Protein AF-A0A7S3BPE9-F1 (afdb_monomer_lite)

Organism: NCBI:txid676789

Structure (mmCIF, N/CA/C/O backbone):
data_AF-A0A7S3BPE9-F1
#
_entry.id   AF-A0A7S3BPE9-F1
#
loop_
_atom_site.group_PDB
_atom_site.id
_atom_site.type_symbol
_atom_site.label_atom_id
_atom_site.label_alt_id
_atom_site.label_comp_id
_atom_site.label_asym_id
_atom_site.label_entity_id
_atom_site.label_seq_id
_atom_site.pdbx_PDB_ins_code
_atom_site.Cartn_x
_atom_site.Cartn_y
_atom_site.Cartn_z
_atom_site.occupancy
_atom_site.B_iso_or_equiv
_atom_site.auth_seq_id
_atom_site.auth_comp_id
_atom_site.auth_asym_id
_atom_site.auth_atom_id
_atom_site.pdbx_PDB_model_num
ATOM 1 N N . PHE A 1 1 ? -16.530 11.306 -12.307 1.00 58.78 1 PHE A N 1
ATOM 2 C CA . PHE A 1 1 ? -15.445 10.303 -12.278 1.00 58.78 1 PHE A CA 1
ATOM 3 C C . PHE A 1 1 ? -15.071 9.800 -13.673 1.00 58.78 1 PHE A C 1
ATOM 5 O O . PHE A 1 1 ? -13.990 10.116 -14.145 1.00 58.78 1 PHE A O 1
ATOM 12 N N . LEU A 1 2 ? -15.951 9.093 -14.394 1.00 59.09 2 LEU A N 1
ATOM 13 C CA . LEU A 1 2 ? -15.649 8.698 -15.782 1.00 59.09 2 LEU A CA 1
ATOM 14 C C . LEU A 1 2 ? -15.447 9.912 -16.705 1.00 59.09 2 LEU A C 1
ATOM 16 O O . LEU A 1 2 ? -14.526 9.904 -17.507 1.00 59.09 2 LEU A O 1
ATOM 20 N N . ALA A 1 3 ? -16.212 10.991 -16.497 1.00 64.94 3 ALA A N 1
ATOM 21 C CA . ALA A 1 3 ? -16.042 12.258 -17.217 1.00 64.94 3 ALA A CA 1
ATOM 22 C C . ALA A 1 3 ? -14.688 12.955 -16.955 1.00 64.94 3 ALA A C 1
ATOM 24 O O . ALA A 1 3 ? -14.136 13.600 -17.841 1.00 64.94 3 ALA A O 1
ATOM 25 N N . THR A 1 4 ? -14.130 12.822 -15.746 1.00 67.12 4 THR A N 1
ATOM 26 C CA . THR A 1 4 ? -12.809 13.385 -15.417 1.00 67.12 4 THR A CA 1
ATOM 27 C C . THR A 1 4 ? -11.695 12.517 -15.992 1.00 67.12 4 THR A C 1
ATOM 29 O O . THR A 1 4 ? -10.754 13.056 -16.563 1.00 67.12 4 THR A O 1
ATOM 32 N N . CYS A 1 5 ? -11.838 11.186 -15.940 1.00 64.44 5 CYS A N 1
ATOM 33 C CA . CYS A 1 5 ? -10.911 10.258 -16.594 1.00 64.44 5 CYS A CA 1
ATOM 34 C C . CYS A 1 5 ? -10.888 10.475 -18.111 1.00 64.44 5 CYS A C 1
ATOM 36 O O . CYS A 1 5 ? -9.814 10.564 -18.694 1.00 64.44 5 CYS A O 1
ATOM 38 N N . SER A 1 6 ? -12.060 10.611 -18.743 1.00 64.75 6 SER A N 1
ATOM 39 C CA . SER A 1 6 ? -12.157 10.884 -20.177 1.00 64.75 6 SER A CA 1
ATOM 40 C C . SER A 1 6 ? -11.572 12.248 -20.524 1.00 64.75 6 SER A C 1
ATOM 42 O O . SER A 1 6 ? -10.847 12.344 -21.501 1.00 64.75 6 SER A O 1
ATOM 44 N N . GLY A 1 7 ? -11.816 13.281 -19.708 1.00 68.31 7 GLY A N 1
ATOM 45 C CA . GLY A 1 7 ? -11.229 14.610 -19.895 1.00 68.31 7 GLY A CA 1
ATOM 46 C C . GLY A 1 7 ? -9.699 14.582 -19.861 1.00 68.31 7 GLY A C 1
ATOM 47 O O . GLY A 1 7 ? -9.057 15.011 -20.818 1.00 68.31 7 GLY A O 1
ATOM 48 N N . VAL A 1 8 ? -9.107 13.999 -18.815 1.00 68.00 8 VAL A N 1
ATOM 49 C CA . VAL A 1 8 ? -7.644 13.883 -18.686 1.00 68.00 8 VAL A CA 1
ATOM 50 C C . VAL A 1 8 ? -7.058 13.018 -19.804 1.00 68.00 8 VAL A C 1
ATOM 52 O O . VAL A 1 8 ? -6.090 13.434 -20.432 1.00 68.00 8 VAL A O 1
ATOM 55 N N . LEU A 1 9 ? -7.680 11.877 -20.126 1.00 66.00 9 LEU A N 1
ATOM 56 C CA . LEU A 1 9 ? -7.268 11.019 -21.241 1.00 66.00 9 LEU A CA 1
ATOM 57 C C . LEU A 1 9 ? -7.304 11.770 -22.574 1.00 66.00 9 LEU A C 1
ATOM 59 O O . LEU A 1 9 ? -6.342 11.697 -23.329 1.00 66.00 9 LEU A O 1
ATOM 63 N N . THR A 1 10 ? -8.367 12.531 -22.853 1.00 66.56 10 THR A N 1
ATOM 64 C CA . THR A 1 10 ? -8.462 13.317 -24.092 1.00 66.56 10 THR A CA 1
ATOM 65 C C . THR A 1 10 ? -7.409 14.414 -24.168 1.00 66.56 10 THR A C 1
ATOM 67 O O . THR A 1 10 ? -6.836 14.606 -25.232 1.00 66.56 10 THR A O 1
ATOM 70 N N . VAL A 1 11 ? -7.099 15.098 -23.063 1.00 69.06 11 VAL A N 1
ATOM 71 C CA . VAL A 1 11 ? -6.043 16.124 -23.025 1.00 69.06 11 VAL A CA 1
ATOM 72 C C . VAL A 1 11 ? -4.666 15.495 -23.228 1.00 69.06 11 VAL A C 1
ATOM 74 O O . VAL A 1 11 ? -3.878 15.987 -24.034 1.00 69.06 11 VAL A O 1
ATOM 77 N N . HIS A 1 12 ? -4.394 14.377 -22.554 1.00 64.62 12 HIS A N 1
ATOM 78 C CA . HIS A 1 12 ? -3.130 13.658 -22.684 1.00 64.62 12 HIS A CA 1
ATOM 79 C C . HIS A 1 12 ? -2.944 13.094 -24.098 1.00 64.62 12 HIS A C 1
ATOM 81 O O . HIS A 1 12 ? -1.840 13.123 -24.638 1.00 64.62 12 HIS A O 1
ATOM 87 N N . TRP A 1 13 ? -4.038 12.637 -24.710 1.00 63.47 13 TRP A N 1
ATOM 88 C CA . TRP A 1 13 ? -4.080 12.173 -26.091 1.00 63.47 13 TRP A CA 1
ATOM 89 C C . TRP A 1 13 ? -3.866 13.321 -27.082 1.00 63.47 13 TRP A C 1
ATOM 91 O O . TRP A 1 13 ? -3.011 13.216 -27.955 1.00 63.47 13 TRP A O 1
ATOM 101 N N . LEU A 1 14 ? -4.564 14.449 -26.907 1.00 64.12 14 LEU A N 1
ATOM 102 C CA . LEU A 1 14 ? -4.425 15.639 -27.752 1.00 64.12 14 LEU A CA 1
ATOM 103 C C . LEU A 1 14 ? -2.993 16.199 -27.730 1.00 64.12 14 LEU A C 1
ATOM 105 O O . LEU A 1 14 ? -2.496 16.635 -28.766 1.00 64.12 14 LEU A O 1
ATOM 109 N N . ASN A 1 15 ? -2.314 16.150 -26.580 1.00 64.81 15 ASN A N 1
ATOM 110 C CA . ASN A 1 15 ? -0.920 16.583 -26.450 1.00 64.81 15 ASN A CA 1
ATOM 111 C C . ASN A 1 15 ? 0.072 15.630 -27.157 1.00 64.81 15 ASN A C 1
ATOM 113 O O . ASN A 1 15 ? 1.145 16.049 -27.583 1.00 64.81 15 ASN A O 1
ATOM 117 N N . GLN A 1 16 ? -0.302 14.357 -27.327 1.00 60.03 16 GLN A N 1
ATOM 118 C CA . GLN A 1 16 ? 0.520 13.295 -27.920 1.00 60.03 16 GLN A CA 1
ATOM 119 C C . GLN A 1 16 ? 0.103 12.947 -29.365 1.00 60.03 16 GLN A C 1
ATOM 121 O O . GLN A 1 16 ? 0.517 11.935 -29.909 1.00 60.03 16 GLN A O 1
ATOM 126 N N . LEU A 1 17 ? -0.675 13.780 -30.061 1.00 53.94 17 LEU A N 1
ATOM 127 C CA . LEU A 1 17 ? -1.124 13.524 -31.445 1.00 53.94 17 LEU A CA 1
ATOM 128 C C . LEU A 1 17 ? -0.022 13.578 -32.530 1.00 53.94 17 LEU A C 1
ATOM 130 O O . LEU A 1 17 ? -0.328 13.591 -33.719 1.00 53.94 17 LEU A O 1
ATOM 134 N N . LYS A 1 18 ? 1.264 13.613 -32.160 1.00 55.53 18 LYS A N 1
ATOM 135 C CA . LYS A 1 18 ? 2.380 13.551 -33.122 1.00 55.53 18 LYS A CA 1
ATOM 136 C C . LYS A 1 18 ? 2.729 12.128 -33.592 1.00 55.53 18 LYS A C 1
ATOM 138 O O . LYS A 1 18 ? 3.638 11.999 -34.408 1.00 55.53 18 LYS A O 1
ATOM 143 N N . TRP A 1 19 ? 2.047 11.090 -33.103 1.00 55.91 19 TRP A N 1
ATOM 144 C CA . TRP A 1 19 ? 2.411 9.689 -33.348 1.00 55.91 19 TRP A CA 1
ATOM 145 C C . TRP A 1 19 ? 1.552 9.002 -34.419 1.00 55.91 19 TRP A C 1
ATOM 147 O O . TRP A 1 19 ? 0.384 9.334 -34.622 1.00 55.91 19 TRP A O 1
ATOM 157 N N . ASP A 1 20 ? 2.171 8.042 -35.108 1.00 54.59 20 ASP A N 1
ATOM 158 C CA . ASP A 1 20 ? 1.599 7.257 -36.201 1.00 54.59 20 ASP A CA 1
ATOM 159 C C . ASP A 1 20 ? 0.474 6.324 -35.700 1.00 54.59 20 ASP A C 1
ATOM 161 O O . ASP A 1 20 ? 0.567 5.719 -34.633 1.00 54.59 20 ASP A O 1
ATOM 165 N N . SER A 1 21 ? -0.619 6.211 -36.456 1.00 56.28 21 SER A N 1
ATOM 166 C CA . SER A 1 21 ? -1.895 5.617 -35.998 1.00 56.28 21 SER A CA 1
ATOM 167 C C . SER A 1 21 ? -1.905 4.085 -35.810 1.00 56.28 21 SER A C 1
ATOM 169 O O . SER A 1 21 ? -2.921 3.533 -35.385 1.00 56.28 21 SER A O 1
ATOM 171 N N . GLY A 1 22 ? -0.798 3.397 -36.118 1.00 58.31 22 GLY A N 1
ATOM 172 C CA . GLY A 1 22 ? -0.693 1.930 -36.121 1.00 58.31 22 GLY A CA 1
ATOM 173 C C . GLY A 1 22 ? -0.313 1.271 -34.787 1.00 58.31 22 GLY A C 1
ATOM 174 O O . GLY A 1 22 ? -0.735 0.143 -34.545 1.00 58.31 22 GLY A O 1
ATOM 175 N N . ASP A 1 23 ? 0.397 1.971 -33.894 1.00 62.22 23 ASP A N 1
ATOM 176 C CA . ASP A 1 23 ? 1.065 1.362 -32.723 1.00 62.22 23 ASP A CA 1
ATOM 177 C C . ASP A 1 23 ? 0.451 1.785 -31.373 1.00 62.22 23 ASP A C 1
ATOM 179 O O . ASP A 1 23 ? 1.138 1.968 -30.371 1.00 62.22 23 ASP A O 1
ATOM 183 N N . PHE A 1 24 ? -0.877 1.934 -31.314 1.00 63.09 24 PHE A N 1
ATOM 184 C CA . PHE A 1 24 ? -1.586 2.420 -30.117 1.00 63.09 24 PHE A CA 1
ATOM 185 C C . PHE A 1 24 ? -1.323 1.589 -28.848 1.00 63.09 24 PHE A C 1
ATOM 187 O O . PHE A 1 24 ? -1.249 2.140 -27.752 1.00 63.09 24 PHE A O 1
ATOM 194 N N . LEU A 1 25 ? -1.190 0.266 -28.984 1.00 63.09 25 LEU A N 1
ATOM 195 C CA . LEU A 1 25 ? -0.977 -0.628 -27.841 1.00 63.09 25 LEU A CA 1
ATOM 196 C C . LEU A 1 25 ? 0.446 -0.551 -27.273 1.00 63.09 25 LEU A C 1
ATOM 198 O O . LEU A 1 25 ? 0.614 -0.800 -26.084 1.00 63.09 25 LEU A O 1
ATOM 202 N N . LEU A 1 26 ? 1.427 -0.170 -28.096 1.00 64.25 26 LEU A N 1
ATOM 203 C CA . LEU A 1 26 ? 2.851 -0.061 -27.746 1.00 64.25 26 LEU A CA 1
ATOM 204 C C . LEU A 1 26 ? 3.246 1.394 -27.429 1.00 64.25 26 LEU A C 1
ATOM 206 O O . LEU A 1 26 ? 4.397 1.696 -27.116 1.00 64.25 26 LEU A O 1
ATOM 210 N N . ALA A 1 27 ? 2.289 2.323 -27.516 1.00 63.69 27 ALA A N 1
ATOM 211 C CA . ALA A 1 27 ? 2.516 3.723 -27.212 1.00 63.69 27 ALA A CA 1
ATOM 212 C C . ALA A 1 27 ? 2.865 3.891 -25.726 1.00 63.69 27 ALA A C 1
ATOM 214 O O . ALA A 1 27 ? 2.079 3.558 -24.835 1.00 63.69 27 ALA A O 1
ATOM 215 N N . ARG A 1 28 ? 4.059 4.432 -25.476 1.00 68.00 28 ARG A N 1
ATOM 216 C CA . ARG A 1 28 ? 4.572 4.744 -24.143 1.00 68.00 28 ARG A CA 1
ATOM 217 C C . ARG A 1 28 ? 3.964 6.051 -23.637 1.00 68.00 28 ARG A C 1
ATOM 219 O O . ARG A 1 28 ? 4.157 7.104 -24.246 1.00 68.00 28 ARG A O 1
ATOM 226 N N . PHE A 1 29 ? 3.280 5.993 -22.499 1.00 68.62 29 PHE A N 1
ATOM 227 C CA . PHE A 1 29 ? 2.782 7.163 -21.781 1.00 68.62 29 PHE A CA 1
ATOM 228 C C . PHE A 1 29 ? 3.700 7.461 -20.604 1.00 68.62 29 PHE A C 1
ATOM 230 O O . PHE A 1 29 ? 3.962 6.577 -19.795 1.00 68.62 29 PHE A O 1
ATOM 237 N N . GLY A 1 30 ? 4.164 8.702 -20.501 1.00 62.28 30 GLY A N 1
ATOM 238 C CA . GLY A 1 30 ? 5.003 9.152 -19.400 1.00 62.28 30 GLY A CA 1
ATOM 239 C C . GLY A 1 30 ? 6.437 9.475 -19.826 1.00 62.28 30 GLY A C 1
ATOM 240 O O . GLY A 1 30 ? 7.118 8.632 -20.416 1.00 62.28 30 GLY A O 1
ATOM 241 N N . THR A 1 31 ? 6.899 10.699 -19.575 1.00 54.88 31 THR A N 1
ATOM 242 C CA . THR A 1 31 ? 8.244 11.168 -19.938 1.00 54.88 31 THR A CA 1
ATOM 243 C C . THR A 1 31 ? 8.980 11.878 -18.803 1.00 54.88 31 THR A C 1
ATOM 245 O O . THR A 1 31 ? 10.200 11.724 -18.732 1.00 54.88 31 THR A O 1
ATOM 248 N N . HIS A 1 32 ? 8.292 12.583 -17.890 1.00 52.81 32 HIS A N 1
ATOM 249 C CA . HIS A 1 32 ? 8.949 13.391 -16.853 1.00 52.81 32 HIS A CA 1
ATOM 250 C C . HIS A 1 32 ? 8.146 13.505 -15.542 1.00 52.81 32 HIS A C 1
ATOM 252 O O . HIS A 1 32 ? 6.920 13.572 -15.530 1.00 52.81 32 HIS A O 1
ATOM 258 N N . ARG A 1 33 ? 8.868 13.525 -14.412 1.00 57.06 33 ARG A N 1
ATOM 259 C CA . ARG A 1 33 ? 8.333 13.806 -13.069 1.00 57.06 33 ARG A CA 1
ATOM 260 C C . ARG A 1 33 ? 8.267 15.317 -12.857 1.00 57.06 33 ARG A C 1
ATOM 262 O O . ARG A 1 33 ? 9.320 15.948 -12.840 1.00 57.06 33 ARG A O 1
ATOM 269 N N . ASP A 1 34 ? 7.076 15.869 -12.629 1.00 51.47 34 ASP A N 1
ATOM 270 C CA . ASP A 1 34 ? 6.919 17.328 -12.617 1.00 51.47 34 ASP A CA 1
ATOM 271 C C . ASP A 1 34 ? 6.956 17.967 -11.214 1.00 51.47 34 ASP A C 1
ATOM 273 O O . ASP A 1 34 ? 7.618 18.982 -11.086 1.00 51.47 34 ASP A O 1
ATOM 277 N N . PHE A 1 35 ? 6.397 17.400 -10.133 1.00 51.03 35 PHE A N 1
ATOM 278 C CA . PHE A 1 35 ? 6.502 17.964 -8.758 1.00 51.03 35 PHE A CA 1
ATOM 279 C C . PHE A 1 35 ? 6.043 16.946 -7.699 1.00 51.03 35 PHE A C 1
ATOM 281 O O . PHE A 1 35 ? 4.957 16.418 -7.869 1.00 51.03 35 PHE A O 1
ATOM 288 N N . GLY A 1 36 ? 6.790 16.677 -6.611 1.00 50.97 36 GLY A N 1
ATOM 289 C CA . GLY A 1 36 ? 6.389 15.698 -5.576 1.00 50.97 36 GLY A CA 1
ATOM 290 C C . GLY A 1 36 ? 6.797 16.057 -4.136 1.00 50.97 36 GLY A C 1
ATOM 291 O O . GLY A 1 36 ? 7.832 16.678 -3.933 1.00 50.97 36 GLY A O 1
ATOM 292 N N . LEU A 1 37 ? 6.012 15.663 -3.122 1.00 49.09 37 LEU A N 1
ATOM 293 C CA . LEU A 1 37 ? 6.317 15.936 -1.696 1.00 49.09 37 LEU A CA 1
ATOM 294 C C . LEU A 1 37 ? 7.493 15.098 -1.143 1.00 49.09 37 LEU A C 1
ATOM 296 O O . LEU A 1 37 ? 8.122 15.494 -0.166 1.00 49.09 37 LEU A O 1
ATOM 300 N N . PHE A 1 38 ? 7.788 13.939 -1.741 1.00 51.06 38 PHE A N 1
ATOM 301 C CA . PHE A 1 38 ? 8.890 13.056 -1.326 1.00 51.06 38 PHE A CA 1
ATOM 302 C C . PHE A 1 38 ? 10.205 13.303 -2.091 1.00 51.06 38 PHE A C 1
ATOM 304 O O . PHE A 1 38 ? 11.021 12.386 -2.222 1.00 51.06 38 PHE A O 1
ATOM 311 N N . THR A 1 39 ? 10.432 14.512 -2.611 1.00 51.06 39 THR A N 1
ATOM 312 C CA . THR A 1 39 ? 11.677 14.818 -3.322 1.00 51.06 39 THR A CA 1
ATOM 313 C C . THR A 1 39 ? 12.865 14.827 -2.364 1.00 51.06 39 THR A C 1
ATOM 315 O O . THR A 1 39 ? 12.865 15.494 -1.334 1.00 51.06 39 THR A O 1
ATOM 318 N N . ASP A 1 40 ? 13.907 14.080 -2.724 1.00 49.34 40 ASP A N 1
ATOM 319 C CA . ASP A 1 40 ? 15.255 14.597 -2.530 1.00 49.34 40 ASP A CA 1
ATOM 320 C C . ASP A 1 40 ? 15.560 15.447 -3.754 1.00 49.34 40 ASP A C 1
ATOM 322 O O . ASP A 1 40 ? 15.608 14.923 -4.870 1.00 49.34 40 ASP A O 1
ATOM 326 N N . ASP A 1 41 ? 15.784 16.742 -3.560 1.00 44.56 41 ASP A N 1
ATOM 327 C CA . ASP A 1 41 ? 16.130 17.669 -4.645 1.00 44.56 41 ASP A CA 1
ATOM 328 C C . ASP A 1 41 ? 17.508 17.358 -5.276 1.00 44.56 41 ASP A C 1
ATOM 330 O O . ASP A 1 41 ? 17.899 17.973 -6.265 1.00 44.56 41 ASP A O 1
ATOM 334 N N . GLN A 1 42 ? 18.245 16.384 -4.729 1.00 44.31 42 GLN A N 1
ATOM 335 C CA . GLN A 1 42 ? 19.621 16.046 -5.107 1.00 44.31 42 GLN A CA 1
ATOM 336 C C . GLN A 1 42 ? 19.811 14.591 -5.560 1.00 44.31 42 GLN A C 1
ATOM 338 O O . GLN A 1 42 ? 20.864 14.240 -6.092 1.00 44.31 42 GLN A O 1
ATOM 343 N N . ALA A 1 43 ? 18.804 13.732 -5.396 1.00 40.75 43 ALA A N 1
ATOM 344 C CA . ALA A 1 43 ? 18.915 12.320 -5.723 1.00 40.75 43 ALA A CA 1
ATOM 345 C C . ALA A 1 43 ? 18.270 12.058 -7.095 1.00 40.75 43 ALA A C 1
ATOM 347 O O . ALA A 1 43 ? 17.057 11.891 -7.220 1.00 40.75 43 ALA A O 1
ATOM 348 N N . ASN A 1 44 ? 19.097 12.043 -8.143 1.00 41.09 44 ASN A N 1
ATOM 349 C CA . ASN A 1 44 ? 18.723 11.826 -9.548 1.00 41.09 44 ASN A CA 1
ATOM 350 C C . ASN A 1 44 ? 18.322 10.357 -9.843 1.00 41.09 44 ASN A C 1
ATOM 352 O O . ASN A 1 44 ? 18.679 9.794 -10.881 1.00 41.09 44 ASN A O 1
ATOM 356 N N . TYR A 1 45 ? 17.648 9.695 -8.898 1.00 45.31 45 TYR A N 1
ATOM 357 C CA . TYR A 1 45 ? 17.208 8.310 -9.016 1.00 45.31 45 TYR A CA 1
ATOM 358 C C . TYR A 1 45 ? 15.845 8.256 -9.727 1.00 45.31 45 TYR A C 1
ATOM 360 O O . TYR A 1 45 ? 14.862 8.817 -9.253 1.00 45.31 45 TYR A O 1
ATOM 368 N N . SER A 1 46 ? 15.817 7.571 -10.880 1.00 48.88 46 SER A N 1
ATOM 369 C CA . SER A 1 46 ? 14.646 7.279 -11.729 1.00 48.88 46 SER A CA 1
ATOM 370 C C . SER A 1 46 ? 13.717 8.469 -12.014 1.00 48.88 46 SER A C 1
ATOM 372 O O . SER A 1 46 ? 12.636 8.601 -11.446 1.00 48.88 46 SER A O 1
ATOM 374 N N . ASN A 1 47 ? 14.106 9.301 -12.979 1.00 51.06 47 ASN A N 1
ATOM 375 C CA . ASN A 1 47 ? 13.407 10.542 -13.342 1.00 51.06 47 ASN A CA 1
ATOM 376 C C . ASN A 1 47 ? 12.137 10.382 -14.193 1.00 51.06 47 ASN A C 1
ATOM 378 O O . ASN A 1 47 ? 11.583 11.386 -14.645 1.00 51.06 47 ASN A O 1
ATOM 382 N N . ALA A 1 48 ? 11.694 9.158 -14.464 1.00 60.31 48 ALA A N 1
ATOM 383 C CA . ALA A 1 48 ? 10.552 8.927 -15.331 1.00 60.31 48 ALA A CA 1
ATOM 384 C C . ALA A 1 48 ? 9.701 7.780 -14.792 1.00 60.31 48 ALA A C 1
ATOM 386 O O . ALA A 1 48 ? 10.228 6.756 -14.368 1.00 60.31 48 ALA A O 1
ATOM 387 N N . PHE A 1 49 ? 8.391 8.008 -14.796 1.00 73.94 49 PHE A N 1
ATOM 388 C CA . PHE A 1 49 ? 7.381 6.969 -14.701 1.00 73.94 49 PHE A CA 1
ATOM 389 C C . PHE A 1 49 ? 6.822 6.795 -16.100 1.00 73.94 49 PHE A C 1
ATOM 391 O O . PHE A 1 49 ? 6.405 7.784 -16.708 1.00 73.94 49 PHE A O 1
ATOM 398 N N . TRP A 1 50 ? 6.786 5.572 -16.606 1.00 76.62 50 TRP A N 1
ATOM 399 C CA . TRP A 1 50 ? 6.033 5.278 -17.814 1.00 76.62 50 TRP A CA 1
ATOM 400 C C . TRP A 1 50 ? 5.143 4.052 -17.660 1.00 76.62 50 TRP A C 1
ATOM 402 O O . TRP A 1 50 ? 5.302 3.240 -16.746 1.00 76.62 50 TRP A O 1
ATOM 412 N N . TRP A 1 51 ? 4.160 3.968 -18.548 1.00 83.12 51 TRP A N 1
ATOM 413 C CA . TRP A 1 51 ? 3.240 2.848 -18.668 1.00 83.12 51 TRP A CA 1
ATOM 414 C C . TRP A 1 51 ? 2.777 2.686 -20.113 1.00 83.12 51 TRP A C 1
ATOM 416 O O . TRP A 1 51 ? 2.829 3.627 -20.915 1.00 83.12 51 TRP A O 1
ATOM 426 N N . TYR A 1 52 ? 2.292 1.492 -20.432 1.00 83.31 52 TYR A N 1
ATOM 427 C CA . TYR A 1 52 ? 1.739 1.164 -21.745 1.00 83.31 52 TYR A CA 1
ATOM 428 C C . TYR A 1 52 ? 0.246 0.853 -21.649 1.00 83.31 52 TYR A C 1
ATOM 430 O O . TYR A 1 52 ? -0.251 0.366 -20.633 1.00 83.31 52 TYR A O 1
ATOM 438 N N . VAL A 1 53 ? -0.502 1.078 -22.730 1.00 82.62 53 VAL A N 1
ATOM 439 C CA . VAL A 1 53 ? -1.958 0.831 -22.739 1.00 82.62 53 VAL A CA 1
ATOM 440 C C . VAL A 1 53 ? -2.292 -0.635 -22.465 1.00 82.62 53 VAL A C 1
ATOM 442 O O . VAL A 1 53 ? -3.299 -0.931 -21.819 1.00 82.62 53 VAL A O 1
ATOM 445 N N . TRP A 1 54 ? -1.438 -1.557 -22.910 1.00 83.81 54 TRP A N 1
ATOM 446 C CA . TRP A 1 54 ? -1.617 -2.985 -22.663 1.00 83.81 54 TRP A CA 1
ATOM 447 C C . TRP A 1 54 ? -1.507 -3.364 -21.175 1.00 83.81 54 TRP A C 1
ATOM 449 O O . TRP A 1 54 ? -2.032 -4.404 -20.784 1.00 83.81 54 TRP A O 1
ATOM 459 N N . GLU A 1 55 ? -0.917 -2.514 -20.326 1.00 87.56 55 GLU A N 1
ATOM 460 C CA . GLU A 1 55 ? -0.816 -2.726 -18.875 1.00 87.56 55 GLU A CA 1
ATOM 461 C C . GLU A 1 55 ? -2.109 -2.349 -18.130 1.00 87.56 55 GLU A C 1
ATOM 463 O O . GLU A 1 55 ? -2.323 -2.766 -16.990 1.00 87.56 55 GLU A O 1
ATOM 468 N N . VAL A 1 56 ? -3.032 -1.613 -18.764 1.00 89.62 56 VAL A N 1
ATOM 469 C CA . VAL A 1 56 ? -4.286 -1.154 -18.133 1.00 89.62 56 VAL A CA 1
ATOM 470 C C . VAL A 1 56 ? -5.132 -2.299 -17.556 1.00 89.62 56 VAL A C 1
ATOM 472 O O . VAL A 1 56 ? -5.589 -2.172 -16.417 1.00 89.62 56 VAL A O 1
ATOM 475 N N . PRO A 1 57 ? -5.347 -3.435 -18.249 1.00 92.06 57 PRO A N 1
ATOM 476 C CA . PRO A 1 57 ? -6.029 -4.585 -17.660 1.00 92.06 57 PRO A CA 1
ATOM 477 C C . PRO A 1 57 ? -5.320 -5.127 -16.411 1.00 92.06 57 PRO A C 1
ATOM 479 O O . PRO A 1 57 ? -5.988 -5.527 -15.458 1.00 92.06 57 PRO A O 1
ATOM 482 N N . ILE A 1 58 ? -3.984 -5.097 -16.376 1.00 93.38 58 ILE A N 1
ATOM 483 C CA . ILE A 1 58 ? -3.195 -5.528 -15.214 1.00 93.38 58 ILE A CA 1
ATOM 484 C C . ILE A 1 58 ? -3.434 -4.565 -14.051 1.00 93.38 58 ILE A C 1
ATOM 486 O O . ILE A 1 58 ? -3.721 -5.005 -12.940 1.00 93.38 58 ILE A O 1
ATOM 490 N N . PHE A 1 59 ? -3.428 -3.258 -14.310 1.00 95.12 59 PHE A N 1
ATOM 491 C CA . PHE A 1 59 ? -3.753 -2.239 -13.315 1.00 95.12 59 PHE A CA 1
ATOM 492 C C . PHE A 1 59 ? -5.178 -2.403 -12.753 1.00 95.12 59 PHE A C 1
ATOM 494 O O . PHE A 1 59 ? -5.380 -2.326 -11.541 1.00 95.12 59 PHE A O 1
ATOM 501 N N . ILE A 1 60 ? -6.169 -2.720 -13.590 1.00 95.75 60 ILE A N 1
ATOM 502 C CA . ILE A 1 60 ? -7.544 -3.037 -13.152 1.00 95.75 60 ILE A CA 1
ATOM 503 C C . ILE A 1 60 ? -7.559 -4.267 -12.229 1.00 95.75 60 ILE A C 1
ATOM 505 O O . ILE A 1 60 ? -8.218 -4.249 -11.185 1.00 95.75 60 ILE A O 1
ATOM 509 N N . LEU A 1 61 ? -6.820 -5.326 -12.575 1.00 96.88 61 LEU A N 1
ATOM 510 C CA . LEU A 1 61 ? -6.705 -6.529 -11.744 1.00 96.88 61 LEU A CA 1
ATOM 511 C C . LEU A 1 61 ? -5.987 -6.249 -10.417 1.00 96.88 61 LEU A C 1
ATOM 513 O O . LEU A 1 61 ? -6.420 -6.740 -9.373 1.00 96.88 61 LEU A O 1
ATOM 517 N N . MET A 1 62 ? -4.942 -5.419 -10.429 1.00 96.94 62 MET A N 1
ATOM 518 C CA . MET A 1 62 ? -4.277 -4.941 -9.214 1.00 96.94 62 MET A CA 1
ATOM 519 C C . MET A 1 62 ? -5.231 -4.138 -8.332 1.00 96.94 62 MET A C 1
ATOM 521 O O . MET A 1 62 ? -5.237 -4.326 -7.117 1.00 96.94 62 MET A O 1
ATOM 525 N N . GLY A 1 63 ? -6.073 -3.295 -8.934 1.00 97.12 63 GLY A N 1
ATOM 526 C CA . GLY A 1 63 ? -7.149 -2.592 -8.244 1.00 97.12 63 GLY A CA 1
ATOM 527 C C . GLY A 1 63 ? -8.112 -3.564 -7.566 1.00 97.12 63 GLY A C 1
ATOM 528 O O . GLY A 1 63 ? -8.347 -3.463 -6.363 1.00 97.12 63 GLY A O 1
ATOM 529 N N . ALA A 1 64 ? -8.598 -4.576 -8.287 1.00 97.81 64 ALA A N 1
ATOM 530 C CA . ALA A 1 64 ? -9.467 -5.605 -7.718 1.00 97.81 64 ALA A CA 1
ATOM 531 C C . ALA A 1 64 ? -8.807 -6.367 -6.551 1.00 97.81 64 ALA A C 1
ATOM 533 O O . ALA A 1 64 ? -9.432 -6.558 -5.503 1.00 97.81 64 ALA A O 1
ATOM 534 N N . ALA A 1 65 ? -7.537 -6.752 -6.696 1.00 97.62 65 ALA A N 1
ATOM 535 C CA . ALA A 1 65 ? -6.768 -7.407 -5.641 1.00 97.62 65 ALA A CA 1
ATOM 536 C C . ALA A 1 65 ? -6.570 -6.496 -4.416 1.00 97.62 65 ALA A C 1
ATOM 538 O O . ALA A 1 65 ? -6.812 -6.931 -3.289 1.00 97.62 65 ALA A O 1
ATOM 539 N N . GLY A 1 66 ? -6.227 -5.221 -4.621 1.00 96.75 66 GLY A N 1
ATOM 540 C CA . GLY A 1 66 ? -6.116 -4.219 -3.557 1.00 96.75 66 GLY A CA 1
ATOM 541 C C . GLY A 1 66 ? -7.447 -3.962 -2.843 1.00 96.75 66 GLY A C 1
ATOM 542 O O . GLY A 1 66 ? -7.484 -3.845 -1.619 1.00 96.75 66 GLY A O 1
ATOM 543 N N . GLY A 1 67 ? -8.563 -3.978 -3.576 1.00 96.94 67 GLY A N 1
ATOM 544 C CA . GLY A 1 67 ? -9.916 -3.914 -3.020 1.00 96.94 67 GLY A CA 1
ATOM 545 C C . GLY A 1 67 ? -10.251 -5.106 -2.120 1.00 96.94 67 GLY A C 1
ATOM 546 O O . GLY A 1 67 ? -10.814 -4.919 -1.036 1.00 96.94 67 GLY A O 1
ATOM 547 N N . LEU A 1 68 ? -9.860 -6.318 -2.531 1.00 97.44 68 LEU A N 1
ATOM 548 C CA . LEU A 1 68 ? -10.017 -7.536 -1.733 1.00 97.44 68 LEU A CA 1
ATOM 549 C C . LEU A 1 68 ? -9.115 -7.516 -0.491 1.00 97.44 68 LEU A C 1
ATOM 551 O O . LEU A 1 68 ? -9.600 -7.789 0.604 1.00 97.44 68 LEU A O 1
ATOM 555 N N . MET A 1 69 ? -7.837 -7.147 -0.631 1.00 96.88 69 MET A N 1
ATOM 556 C CA . MET A 1 69 ? -6.899 -6.996 0.492 1.00 96.88 69 MET A CA 1
ATOM 557 C C . MET A 1 69 ? -7.365 -5.929 1.493 1.00 96.88 69 MET A C 1
ATOM 559 O O . MET A 1 69 ? -7.259 -6.113 2.705 1.00 96.88 69 MET A O 1
ATOM 563 N N . GLY A 1 70 ? -7.935 -4.826 1.007 1.00 96.31 70 GLY A N 1
ATOM 564 C CA . GLY A 1 70 ? -8.537 -3.807 1.859 1.00 96.31 70 GLY A CA 1
ATOM 565 C C . GLY A 1 70 ? -9.771 -4.325 2.600 1.00 96.31 70 GLY A C 1
ATOM 566 O O . GLY A 1 70 ? -9.909 -4.104 3.802 1.00 96.31 70 GLY A O 1
ATOM 567 N N . ALA A 1 71 ? -10.638 -5.082 1.922 1.00 96.38 71 ALA A N 1
ATOM 568 C CA . ALA A 1 71 ? -11.803 -5.707 2.546 1.00 96.38 71 ALA A CA 1
ATOM 569 C C . ALA A 1 71 ? -11.416 -6.757 3.603 1.00 96.38 71 ALA A C 1
ATOM 571 O O . ALA A 1 71 ? -12.030 -6.799 4.672 1.00 96.38 71 ALA A O 1
ATOM 572 N N . THR A 1 72 ? -10.386 -7.576 3.356 1.00 96.50 72 THR A N 1
ATOM 573 C CA . THR A 1 72 ? -9.891 -8.536 4.355 1.00 96.50 72 THR A CA 1
ATOM 574 C C . THR A 1 72 ? -9.279 -7.826 5.556 1.00 96.50 72 THR A C 1
ATOM 576 O O . THR A 1 72 ? -9.582 -8.207 6.687 1.00 96.50 72 THR A O 1
ATOM 579 N N . PHE A 1 73 ? -8.501 -6.759 5.339 1.00 96.69 73 PHE A N 1
ATOM 580 C CA . PHE A 1 73 ? -7.986 -5.912 6.416 1.00 96.69 73 PHE A CA 1
ATOM 581 C C . PHE A 1 73 ? -9.121 -5.370 7.296 1.00 96.69 73 PHE A C 1
ATOM 583 O O . PHE A 1 73 ? -9.079 -5.531 8.517 1.00 96.69 73 PHE A O 1
ATOM 590 N N . ILE A 1 74 ? -10.164 -4.793 6.688 1.00 95.31 74 ILE A N 1
ATOM 591 C CA . ILE A 1 74 ? -11.319 -4.260 7.422 1.00 95.31 74 ILE A CA 1
ATOM 592 C C . ILE A 1 74 ? -12.008 -5.389 8.192 1.00 95.31 74 ILE A C 1
ATOM 594 O O . ILE A 1 74 ? -12.184 -5.279 9.401 1.00 95.31 74 ILE A O 1
ATOM 598 N N . ALA A 1 75 ? -12.332 -6.513 7.550 1.00 95.50 75 ALA A N 1
ATOM 599 C CA . ALA A 1 75 ? -13.014 -7.629 8.206 1.00 95.50 75 ALA A CA 1
ATOM 600 C C . ALA A 1 75 ? -12.233 -8.180 9.415 1.00 95.50 75 ALA A C 1
ATOM 602 O O . ALA A 1 75 ? -12.824 -8.465 10.463 1.00 95.50 75 ALA A O 1
ATOM 603 N N . LEU A 1 76 ? -10.908 -8.309 9.297 1.00 95.88 76 LEU A N 1
ATOM 604 C CA . LEU A 1 76 ? -10.041 -8.725 10.400 1.00 95.88 76 LEU A CA 1
ATOM 605 C C . LEU A 1 76 ? -9.997 -7.669 11.507 1.00 95.88 76 LEU A C 1
ATOM 607 O O . LEU A 1 76 ? -10.144 -8.010 12.684 1.00 95.88 76 LEU A O 1
ATOM 611 N N . ASN A 1 77 ? -9.860 -6.393 11.147 1.00 95.12 77 ASN A N 1
ATOM 612 C CA . ASN A 1 77 ? -9.825 -5.310 12.118 1.00 95.12 77 ASN A CA 1
ATOM 613 C C . ASN A 1 77 ? -11.154 -5.156 12.873 1.00 95.12 77 ASN A C 1
ATOM 615 O O . ASN A 1 77 ? -11.148 -4.913 14.078 1.00 95.12 77 ASN A O 1
ATOM 619 N N . MET A 1 78 ? -12.290 -5.378 12.212 1.00 93.06 78 MET A N 1
ATOM 620 C CA . MET A 1 78 ? -13.615 -5.355 12.838 1.00 93.06 78 MET A CA 1
ATOM 621 C C . MET A 1 78 ? -13.769 -6.474 13.872 1.00 93.06 78 MET A C 1
ATOM 623 O O . MET A 1 78 ? -14.224 -6.229 14.991 1.00 93.06 78 MET A O 1
ATOM 627 N N . ARG A 1 79 ? -13.321 -7.695 13.546 1.00 94.06 79 ARG A N 1
ATOM 628 C CA . ARG A 1 79 ? -13.297 -8.816 14.503 1.00 94.06 79 ARG A CA 1
ATOM 629 C C . ARG A 1 79 ? -12.412 -8.503 15.708 1.00 94.06 79 ARG A C 1
ATOM 631 O O . ARG A 1 79 ? -12.827 -8.728 16.846 1.00 94.06 79 ARG A O 1
ATOM 638 N N . LEU A 1 80 ? -11.222 -7.951 15.465 1.00 93.75 80 LEU A N 1
ATOM 639 C CA . LEU A 1 80 ? -10.299 -7.554 16.526 1.00 93.75 80 LEU A CA 1
ATOM 640 C C . LEU A 1 80 ? -10.884 -6.432 17.394 1.00 93.75 80 LEU A C 1
ATOM 642 O O . LEU A 1 80 ? -10.771 -6.473 18.616 1.00 93.75 80 LEU A O 1
ATOM 646 N N . THR A 1 81 ? -11.564 -5.462 16.787 1.00 92.06 81 THR A N 1
ATOM 647 C CA . THR A 1 81 ? -12.196 -4.343 17.496 1.00 92.06 81 THR A CA 1
ATOM 648 C C . THR A 1 81 ? -13.345 -4.817 18.382 1.00 92.06 81 THR A C 1
ATOM 650 O O . THR A 1 81 ? -13.409 -4.433 19.549 1.00 92.06 81 THR A O 1
ATOM 653 N N . HIS A 1 82 ? -14.198 -5.720 17.895 1.00 91.31 82 HIS A N 1
ATOM 654 C CA . HIS A 1 82 ? -15.249 -6.320 18.719 1.00 91.31 82 HIS A CA 1
ATOM 655 C C . HIS A 1 82 ? -14.660 -7.124 19.894 1.00 91.31 82 HIS A C 1
ATOM 657 O O . HIS A 1 82 ? -15.158 -7.067 21.021 1.00 91.31 82 HIS A O 1
ATOM 663 N N . TRP A 1 83 ? -13.563 -7.855 19.665 1.00 92.50 83 TRP A N 1
ATOM 664 C CA . TRP A 1 83 ? -12.835 -8.538 20.737 1.00 92.50 83 TRP A CA 1
ATOM 665 C C . TRP A 1 83 ? -12.280 -7.540 21.770 1.00 92.50 83 TRP A C 1
ATOM 667 O O . TRP A 1 83 ? -12.504 -7.710 22.971 1.00 92.50 83 TRP A O 1
ATOM 677 N N . ARG A 1 84 ? -11.653 -6.445 21.323 1.00 91.31 84 ARG A N 1
ATOM 678 C CA . ARG A 1 84 ? -11.151 -5.370 22.196 1.00 91.31 84 ARG A CA 1
ATOM 679 C C . ARG A 1 84 ? -12.249 -4.755 23.047 1.00 91.31 84 ARG A C 1
ATOM 681 O O . ARG A 1 84 ? -12.053 -4.598 24.245 1.00 91.31 84 ARG A O 1
ATOM 688 N N . GLN A 1 85 ? -13.416 -4.476 22.474 1.00 87.31 85 GLN A N 1
ATOM 689 C CA . GLN A 1 85 ? -14.547 -3.926 23.226 1.00 87.31 85 GLN A CA 1
ATOM 690 C C . GLN A 1 85 ? -15.008 -4.850 24.360 1.00 87.31 85 GLN A C 1
ATOM 692 O O . GLN A 1 85 ? -15.398 -4.363 25.421 1.00 87.31 85 GLN A O 1
ATOM 697 N N . ARG A 1 86 ? -14.917 -6.174 24.171 1.00 88.06 86 ARG A N 1
ATOM 698 C CA . ARG A 1 86 ? -15.317 -7.160 25.183 1.00 88.06 86 ARG A CA 1
ATOM 699 C C . ARG A 1 86 ? -14.281 -7.352 26.295 1.00 88.06 86 ARG A C 1
ATOM 701 O O . ARG A 1 86 ? -14.670 -7.518 27.449 1.00 88.06 86 ARG A O 1
ATOM 708 N N . TYR A 1 87 ? -12.987 -7.363 25.971 1.00 87.50 87 TYR A N 1
ATOM 709 C CA . TYR A 1 87 ? -11.923 -7.717 26.929 1.00 87.50 87 TYR A CA 1
ATOM 710 C C . TYR A 1 87 ? -11.124 -6.514 27.464 1.00 87.50 87 TYR A C 1
ATOM 712 O O . TYR A 1 87 ? -10.643 -6.543 28.603 1.00 87.50 87 TYR A O 1
ATOM 720 N N . ILE A 1 88 ? -11.013 -5.445 26.675 1.00 87.69 88 ILE A N 1
ATOM 721 C CA . ILE A 1 88 ? -10.227 -4.234 26.953 1.00 87.69 88 ILE A CA 1
ATOM 722 C C . ILE A 1 88 ? -11.158 -3.006 26.856 1.00 87.69 88 ILE A C 1
ATOM 724 O O . ILE A 1 88 ? -11.052 -2.195 25.931 1.00 87.69 88 ILE A O 1
ATOM 728 N N . PRO A 1 89 ? -12.107 -2.851 27.798 1.00 79.88 89 PRO A N 1
ATOM 729 C CA . PRO A 1 89 ? -13.050 -1.742 27.760 1.00 79.88 89 PRO A CA 1
ATOM 730 C C . PRO A 1 89 ? -12.340 -0.399 27.971 1.00 79.88 89 PRO A C 1
ATOM 732 O O . PRO A 1 89 ? -11.333 -0.293 28.679 1.00 79.88 89 PRO A O 1
ATOM 735 N N . THR A 1 90 ? -12.923 0.661 27.411 1.00 78.69 90 THR A N 1
ATOM 736 C CA . THR A 1 90 ? -12.427 2.045 27.523 1.00 78.69 90 THR A CA 1
ATOM 737 C C . THR A 1 90 ? -12.334 2.543 28.966 1.00 78.69 90 THR A C 1
ATOM 739 O O . THR A 1 90 ? -11.547 3.443 29.243 1.00 78.69 90 THR A O 1
ATOM 742 N N . SER A 1 91 ? -13.074 1.922 29.891 1.00 80.44 91 SER A N 1
ATOM 743 C CA . SER A 1 91 ? -13.086 2.262 31.317 1.00 80.44 91 SER A CA 1
ATOM 744 C C . SER A 1 91 ? -11.769 1.973 32.047 1.00 80.44 91 SER A C 1
ATOM 746 O O . SER A 1 91 ? -11.508 2.598 33.071 1.00 80.44 91 SER A O 1
ATOM 748 N N . SER A 1 92 ? -10.943 1.030 31.576 1.00 84.00 92 SER A N 1
ATOM 749 C CA . SER A 1 92 ? -9.715 0.627 32.277 1.00 84.00 92 SER A CA 1
ATOM 750 C C . SER A 1 92 ? -8.460 1.088 31.535 1.00 84.00 92 SER A C 1
ATOM 752 O O . SER A 1 92 ? -7.929 0.361 30.692 1.00 84.00 92 SER A O 1
ATOM 754 N N . GLY A 1 93 ? -7.951 2.274 31.885 1.00 86.75 93 GLY A N 1
ATOM 755 C CA . GLY A 1 93 ? -6.745 2.854 31.273 1.00 86.75 93 GLY A CA 1
ATOM 756 C C . GLY A 1 93 ? -5.521 1.933 31.338 1.00 86.75 93 GLY A C 1
ATOM 757 O O . GLY A 1 93 ? -4.850 1.729 30.329 1.00 86.75 93 GLY A O 1
ATOM 758 N N . ASN A 1 94 ? -5.295 1.272 32.479 1.00 89.12 94 ASN A N 1
ATOM 759 C CA . ASN A 1 94 ? -4.142 0.383 32.671 1.00 89.12 94 ASN A CA 1
ATOM 760 C C . ASN A 1 94 ? -4.137 -0.806 31.698 1.00 89.12 94 ASN A C 1
ATOM 762 O O . ASN A 1 94 ? -3.076 -1.195 31.224 1.00 89.12 94 ASN A O 1
ATOM 766 N N . ARG A 1 95 ? -5.305 -1.370 31.351 1.00 88.75 95 ARG A N 1
ATOM 767 C CA . ARG A 1 95 ? -5.374 -2.485 30.389 1.00 88.75 95 ARG A CA 1
ATOM 768 C C . ARG A 1 95 ? -5.022 -2.037 28.973 1.00 88.75 95 ARG A C 1
ATOM 770 O O . ARG A 1 95 ? -4.338 -2.768 28.269 1.00 88.75 95 ARG A O 1
ATOM 777 N N . ARG A 1 96 ? -5.436 -0.827 28.582 1.00 90.19 96 ARG A N 1
ATOM 778 C CA . ARG A 1 96 ? -5.074 -0.239 27.281 1.00 90.19 96 ARG A CA 1
ATOM 779 C C . ARG A 1 96 ? -3.588 0.096 27.215 1.00 90.19 96 ARG A C 1
ATOM 781 O O . ARG A 1 96 ? -2.965 -0.142 26.190 1.00 90.19 96 ARG A O 1
ATOM 788 N N . LEU A 1 97 ? -3.008 0.588 28.313 1.00 92.06 97 LEU A N 1
ATOM 789 C CA . LEU A 1 97 ? -1.565 0.819 28.394 1.00 92.06 97 LEU A CA 1
ATOM 790 C C . LEU A 1 97 ? -0.780 -0.492 28.249 1.00 92.06 97 LEU A C 1
ATOM 792 O O . LEU A 1 97 ? 0.158 -0.553 27.462 1.00 92.06 97 LEU A O 1
ATOM 796 N N . VAL A 1 98 ? -1.188 -1.549 28.959 1.00 92.88 98 VAL A N 1
ATOM 797 C CA . VAL A 1 98 ? -0.561 -2.877 28.837 1.00 92.88 98 VAL A CA 1
ATOM 798 C C . VAL A 1 98 ? -0.690 -3.418 27.413 1.00 92.88 98 VAL A C 1
ATOM 800 O O . VAL A 1 98 ? 0.285 -3.932 26.880 1.00 92.88 98 VAL A O 1
ATOM 803 N N . GLU A 1 99 ? -1.848 -3.258 26.768 1.00 92.88 99 GLU A N 1
ATOM 804 C CA . GLU A 1 99 ? -2.024 -3.636 25.363 1.00 92.88 99 GLU A CA 1
ATOM 805 C C . GLU A 1 99 ? -1.022 -2.916 24.453 1.00 92.88 99 GLU A C 1
ATOM 807 O O . GLU A 1 99 ? -0.334 -3.579 23.682 1.00 92.88 99 GLU A O 1
ATOM 812 N N . VAL A 1 100 ? -0.901 -1.587 24.567 1.00 93.81 100 VAL A N 1
ATOM 813 C CA . VAL A 1 100 ? 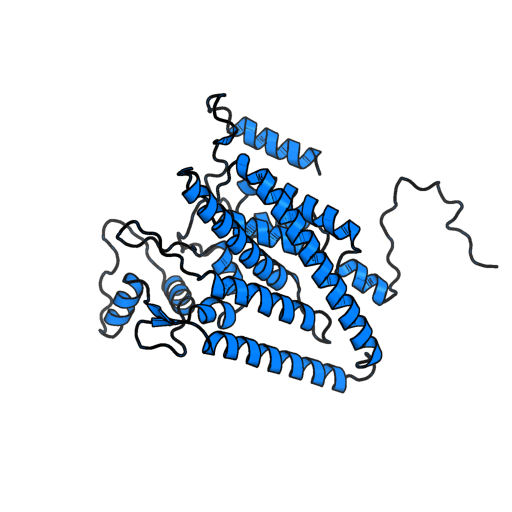0.056 -0.793 23.776 1.00 93.81 100 VAL A CA 1
ATOM 814 C C . VAL A 1 100 ? 1.480 -1.309 23.984 1.00 93.81 100 VAL A C 1
ATOM 816 O O . VAL A 1 100 ? 2.186 -1.546 23.009 1.00 93.81 100 VAL A O 1
ATOM 819 N N . LEU A 1 101 ? 1.893 -1.532 25.236 1.00 94.94 101 LEU A N 1
ATOM 820 C CA . LEU A 1 101 ? 3.233 -2.031 25.556 1.00 94.94 101 LEU A CA 1
ATOM 821 C C . LEU A 1 101 ? 3.488 -3.421 24.959 1.00 94.94 101 LEU A C 1
ATOM 823 O O . LEU A 1 101 ? 4.569 -3.665 24.426 1.00 94.94 101 LEU A O 1
ATOM 827 N N . VAL A 1 102 ? 2.494 -4.313 24.997 1.00 94.75 102 VAL A N 1
ATOM 828 C CA . VAL A 1 102 ? 2.582 -5.642 24.375 1.00 94.75 102 VAL A CA 1
ATOM 829 C C . VAL A 1 102 ? 2.674 -5.528 22.856 1.00 94.75 102 VAL A C 1
ATOM 831 O O . VAL A 1 102 ? 3.508 -6.200 22.257 1.00 94.75 102 VAL A O 1
ATOM 834 N N . VAL A 1 103 ? 1.870 -4.666 22.226 1.00 94.25 103 VAL A N 1
ATOM 835 C CA . VAL A 1 103 ? 1.923 -4.440 20.774 1.00 94.25 103 VAL A CA 1
ATOM 836 C C . VAL A 1 103 ? 3.307 -3.945 20.367 1.00 94.25 103 VAL A C 1
ATOM 838 O O . VAL A 1 103 ? 3.898 -4.517 19.459 1.00 94.25 103 VAL A O 1
ATOM 841 N N . VAL A 1 104 ? 3.844 -2.942 21.069 1.00 94.38 104 VAL A N 1
ATOM 842 C CA . VAL A 1 104 ? 5.178 -2.386 20.798 1.00 94.38 104 VAL A CA 1
ATOM 843 C C . VAL A 1 104 ? 6.254 -3.460 20.961 1.00 94.38 104 VAL A C 1
ATOM 845 O O . VAL A 1 104 ? 7.071 -3.658 20.062 1.00 94.38 104 VAL A O 1
ATOM 848 N N . LEU A 1 105 ? 6.222 -4.216 22.061 1.00 95.69 105 LEU A N 1
ATOM 849 C CA . LEU A 1 105 ? 7.177 -5.296 22.304 1.00 95.69 105 LEU A CA 1
ATOM 850 C C . LEU A 1 105 ? 7.138 -6.349 21.187 1.00 95.69 105 LEU A C 1
ATOM 852 O O . LEU A 1 105 ? 8.182 -6.717 20.653 1.00 95.69 105 LEU A O 1
ATOM 856 N N . VAL A 1 106 ? 5.942 -6.801 20.800 1.00 95.06 106 VAL A N 1
ATOM 857 C CA . VAL A 1 106 ? 5.766 -7.791 19.731 1.00 95.06 106 VAL A CA 1
ATOM 858 C C . VAL A 1 106 ? 6.217 -7.228 18.385 1.00 95.06 106 VAL A C 1
ATOM 860 O O . VAL A 1 106 ? 6.928 -7.923 17.666 1.00 95.06 106 VAL A O 1
ATOM 863 N N . THR A 1 107 ? 5.884 -5.974 18.054 1.00 93.38 107 THR A N 1
ATOM 864 C CA . THR A 1 107 ? 6.354 -5.339 16.811 1.00 93.38 107 THR A CA 1
ATOM 865 C C . THR A 1 107 ? 7.879 -5.289 16.750 1.00 93.38 107 THR A C 1
ATOM 867 O O . THR A 1 107 ? 8.449 -5.675 15.734 1.00 93.38 107 THR A O 1
ATOM 870 N N . CYS A 1 108 ? 8.551 -4.921 17.848 1.00 93.44 108 CYS A N 1
ATOM 871 C CA . CYS A 1 108 ? 10.010 -4.909 17.910 1.00 93.44 108 CYS A CA 1
ATOM 872 C C . CYS A 1 108 ? 10.587 -6.314 17.720 1.00 93.44 108 CYS A C 1
ATOM 874 O O . CYS A 1 108 ? 11.488 -6.493 16.907 1.00 93.44 108 CYS A O 1
ATOM 876 N N . ILE A 1 109 ? 10.047 -7.321 18.415 1.00 93.94 109 ILE A N 1
ATOM 877 C CA . ILE A 1 109 ? 10.504 -8.712 18.284 1.00 93.94 109 ILE A CA 1
ATOM 878 C C . ILE A 1 109 ? 10.342 -9.203 16.842 1.00 93.94 109 ILE A C 1
ATOM 880 O O . ILE A 1 109 ? 11.261 -9.814 16.298 1.00 93.94 109 ILE A O 1
ATOM 884 N N . VAL A 1 110 ? 9.205 -8.921 16.202 1.00 92.62 110 VAL A N 1
ATOM 885 C CA . VAL A 1 110 ? 8.945 -9.322 14.813 1.00 92.62 110 VAL A CA 1
ATOM 886 C C . VAL A 1 110 ? 9.923 -8.640 13.854 1.00 92.62 110 VAL A C 1
ATOM 888 O O . VAL A 1 110 ? 10.562 -9.338 13.073 1.00 92.62 110 VAL A O 1
ATOM 891 N N . CYS A 1 111 ? 10.119 -7.322 13.939 1.00 90.81 111 CYS A N 1
ATOM 892 C CA . CYS A 1 111 ? 11.043 -6.614 13.043 1.00 90.81 111 CYS A CA 1
ATOM 893 C C . CYS A 1 111 ? 12.509 -7.034 13.255 1.00 90.81 111 CYS A C 1
ATOM 895 O O . CYS A 1 111 ? 13.223 -7.298 12.285 1.00 90.81 111 CYS A O 1
ATOM 897 N N . PHE A 1 112 ? 12.957 -7.168 14.509 1.00 90.75 112 PHE A N 1
ATOM 898 C CA . PHE A 1 112 ? 14.318 -7.625 14.814 1.00 90.75 112 PHE A CA 1
ATOM 899 C C . PHE A 1 112 ? 14.549 -9.074 14.383 1.00 90.75 112 PHE A C 1
ATOM 901 O O . PHE A 1 112 ? 15.593 -9.373 13.813 1.00 90.75 112 PHE A O 1
ATOM 908 N N . SER A 1 113 ? 13.587 -9.975 14.606 1.00 90.62 113 SER A N 1
ATOM 909 C CA . SER A 1 113 ? 13.712 -11.377 14.178 1.00 90.62 113 SER A CA 1
ATOM 910 C C . SER A 1 113 ? 13.674 -11.531 12.657 1.00 90.62 113 SER A C 1
ATOM 912 O O . SER A 1 113 ? 14.466 -12.297 12.112 1.00 90.62 113 SER A O 1
ATOM 914 N N . ALA A 1 114 ? 12.825 -10.767 11.962 1.00 89.25 114 ALA A N 1
ATOM 915 C CA . ALA A 1 114 ? 12.784 -10.740 10.501 1.00 89.25 114 ALA A CA 1
ATOM 916 C C . ALA A 1 114 ? 14.108 -10.247 9.903 1.00 89.25 114 ALA A C 1
ATOM 918 O O . ALA A 1 114 ? 14.563 -10.785 8.892 1.00 89.25 114 ALA A O 1
ATOM 919 N N . THR A 1 115 ? 14.742 -9.270 10.557 1.00 86.44 115 THR A N 1
ATOM 920 C CA . THR A 1 115 ? 16.063 -8.770 10.166 1.00 86.44 115 THR A CA 1
ATOM 921 C C . THR A 1 115 ? 17.167 -9.774 10.505 1.00 86.44 115 THR A C 1
ATOM 923 O O . THR A 1 115 ? 18.043 -10.021 9.689 1.00 86.44 115 THR A O 1
ATOM 926 N N . ALA A 1 116 ? 17.110 -10.426 11.667 1.00 87.31 116 ALA A N 1
ATOM 927 C CA . ALA A 1 116 ? 18.103 -11.424 12.064 1.00 87.31 116 ALA A CA 1
ATOM 928 C C . ALA A 1 116 ? 18.093 -12.669 11.161 1.00 87.31 116 ALA A C 1
ATOM 930 O O . ALA A 1 116 ? 19.128 -13.293 10.950 1.00 87.31 116 ALA A O 1
ATOM 931 N N . ALA A 1 117 ? 16.927 -13.023 10.615 1.00 86.31 117 ALA A N 1
ATOM 932 C CA . ALA A 1 117 ? 16.760 -14.124 9.668 1.00 86.31 117 ALA A CA 1
ATOM 933 C C . ALA A 1 117 ? 17.084 -13.742 8.208 1.00 86.31 117 ALA A C 1
ATOM 935 O O . ALA A 1 117 ? 16.852 -14.542 7.302 1.00 86.31 117 ALA A O 1
ATOM 936 N N . SER A 1 118 ? 17.569 -12.523 7.954 1.00 84.88 118 SER A N 1
ATOM 937 C CA . SER A 1 118 ? 17.780 -12.024 6.596 1.00 84.88 118 SER A CA 1
ATOM 938 C C . SER A 1 118 ? 18.939 -12.724 5.879 1.00 84.88 118 SER A C 1
ATOM 940 O O . SER A 1 118 ? 19.996 -12.904 6.491 1.00 84.88 118 SER A O 1
ATOM 942 N N . PRO A 1 119 ? 18.821 -13.021 4.574 1.00 85.50 119 PRO A N 1
ATOM 943 C CA . PRO A 1 119 ? 19.984 -13.358 3.768 1.00 85.50 119 PRO A CA 1
ATOM 944 C C . PRO A 1 119 ? 20.866 -12.117 3.554 1.00 85.50 119 PRO A C 1
ATOM 946 O O . PRO A 1 119 ? 20.357 -11.011 3.338 1.00 85.50 119 PRO A O 1
ATOM 949 N N . CYS A 1 120 ? 22.184 -12.323 3.602 1.00 86.75 120 CYS A N 1
ATOM 950 C CA . CYS A 1 120 ? 23.185 -11.293 3.340 1.00 86.75 120 CYS A CA 1
ATOM 951 C C . CYS A 1 120 ? 23.548 -11.254 1.850 1.00 86.75 120 CYS A C 1
ATOM 953 O O . CYS A 1 120 ? 23.816 -12.297 1.249 1.00 86.75 120 CYS A O 1
ATOM 955 N N . SER A 1 121 ? 23.631 -10.056 1.282 1.00 83.56 121 SER A N 1
ATOM 956 C CA . SER A 1 121 ? 24.019 -9.799 -0.112 1.00 83.56 121 SER A CA 1
ATOM 957 C C . SER A 1 121 ? 25.222 -8.850 -0.189 1.00 83.56 121 SER A C 1
ATOM 959 O O . SER A 1 121 ? 25.414 -8.039 0.719 1.00 83.56 121 SER A O 1
ATOM 961 N N . PRO A 1 122 ? 26.058 -8.937 -1.237 1.00 82.56 122 PRO A N 1
ATOM 962 C CA . PRO A 1 122 ? 27.231 -8.074 -1.378 1.00 82.56 122 PRO A CA 1
ATOM 963 C C . PRO A 1 122 ? 26.827 -6.624 -1.652 1.00 82.56 122 PRO A C 1
ATOM 965 O O . PRO A 1 122 ? 25.904 -6.380 -2.428 1.00 82.56 122 PRO A O 1
ATOM 968 N N . LEU A 1 123 ? 27.523 -5.659 -1.037 1.00 75.56 123 LEU A N 1
ATOM 969 C CA . LEU A 1 123 ? 27.281 -4.239 -1.310 1.00 75.56 123 LEU A CA 1
ATOM 970 C C . LEU A 1 123 ? 27.590 -3.889 -2.777 1.00 75.56 123 LEU A C 1
ATOM 972 O O . LEU A 1 123 ? 28.512 -4.464 -3.365 1.00 75.56 123 LEU A O 1
ATOM 976 N N . PRO A 1 124 ? 26.896 -2.886 -3.350 1.00 73.44 124 PRO A N 1
ATOM 977 C CA . PRO A 1 124 ? 27.259 -2.332 -4.646 1.00 73.44 124 PRO A CA 1
ATOM 978 C C . PRO A 1 124 ? 28.734 -1.896 -4.675 1.00 73.44 124 PRO A C 1
ATOM 980 O O . PRO A 1 124 ? 29.223 -1.308 -3.701 1.00 73.44 124 PRO A O 1
ATOM 983 N N . PRO A 1 125 ? 29.454 -2.118 -5.790 1.00 67.25 125 PRO A N 1
ATOM 984 C CA . PRO A 1 125 ? 30.901 -1.915 -5.857 1.00 67.25 125 PRO A CA 1
ATOM 985 C C . PRO A 1 125 ? 31.318 -0.464 -5.585 1.00 67.25 125 PRO A C 1
ATOM 987 O O . PRO A 1 125 ? 32.386 -0.233 -5.024 1.00 67.25 125 PRO A O 1
ATOM 990 N N . LEU A 1 126 ? 30.474 0.514 -5.930 1.00 64.56 126 LEU A N 1
ATOM 991 C CA . LEU A 1 126 ? 30.723 1.930 -5.642 1.00 64.56 126 LEU A CA 1
ATOM 992 C C . LEU A 1 126 ? 30.724 2.221 -4.135 1.00 64.56 126 LEU A C 1
ATOM 994 O O . LEU A 1 126 ? 31.631 2.885 -3.640 1.00 64.56 126 LEU A O 1
ATOM 998 N N . LEU A 1 127 ? 29.764 1.664 -3.395 1.00 67.88 127 LEU A N 1
ATOM 999 C CA . LEU A 1 127 ? 29.654 1.857 -1.947 1.00 67.88 127 LEU A CA 1
ATOM 1000 C C . LEU A 1 127 ? 30.719 1.076 -1.181 1.00 67.88 127 LEU A C 1
ATOM 1002 O O . LEU A 1 127 ? 31.283 1.580 -0.211 1.00 67.88 127 LEU A O 1
ATOM 1006 N N . ALA A 1 128 ? 31.054 -0.126 -1.655 1.00 69.06 128 ALA A N 1
ATOM 1007 C CA . ALA A 1 128 ? 32.169 -0.893 -1.115 1.00 69.06 128 ALA A CA 1
ATOM 1008 C C . ALA A 1 128 ? 33.500 -0.124 -1.249 1.00 69.06 128 ALA A C 1
ATOM 1010 O O . ALA A 1 128 ? 34.272 -0.063 -0.292 1.00 69.06 128 ALA A O 1
ATOM 1011 N N . ARG A 1 129 ? 33.745 0.520 -2.404 1.00 66.44 129 ARG A N 1
ATOM 1012 C CA . ARG A 1 129 ? 34.928 1.370 -2.641 1.00 66.44 129 ARG A CA 1
ATOM 1013 C C . ARG A 1 129 ? 34.915 2.644 -1.798 1.00 66.44 129 ARG A C 1
ATOM 1015 O O . ARG A 1 129 ? 35.943 2.981 -1.218 1.00 66.44 129 ARG A O 1
ATOM 1022 N N . TYR A 1 130 ? 33.772 3.324 -1.696 1.00 65.75 130 TYR A N 1
ATOM 1023 C CA . TYR A 1 130 ? 33.623 4.517 -0.858 1.00 65.75 130 TYR A CA 1
ATOM 1024 C C . TYR A 1 130 ? 33.984 4.221 0.605 1.00 65.75 130 TYR A C 1
ATOM 1026 O O . TYR A 1 130 ? 34.829 4.899 1.188 1.00 65.75 130 TYR A O 1
ATOM 1034 N N . ARG A 1 131 ? 33.444 3.135 1.171 1.00 65.62 131 ARG A N 1
ATOM 1035 C CA . ARG A 1 131 ? 33.716 2.736 2.559 1.00 65.62 131 ARG A CA 1
ATOM 1036 C C . ARG A 1 131 ? 35.167 2.308 2.789 1.00 65.62 131 ARG A C 1
ATOM 1038 O O . ARG A 1 131 ? 35.727 2.620 3.836 1.00 65.62 131 ARG A O 1
ATOM 1045 N N . ALA A 1 132 ? 35.783 1.633 1.818 1.00 66.56 132 ALA A N 1
ATOM 1046 C CA . ALA A 1 132 ? 37.200 1.270 1.873 1.00 66.56 132 ALA A CA 1
ATOM 1047 C C . ALA A 1 132 ? 38.132 2.498 1.822 1.00 66.56 132 ALA A C 1
ATOM 1049 O O . ALA A 1 132 ? 39.229 2.463 2.375 1.00 66.56 132 ALA A O 1
ATOM 1050 N N . ASN A 1 133 ? 37.693 3.587 1.185 1.00 63.12 133 ASN A N 1
ATOM 1051 C CA . ASN A 1 133 ? 38.448 4.836 1.105 1.00 63.12 133 ASN A CA 1
ATOM 1052 C C . ASN A 1 133 ? 38.190 5.766 2.300 1.00 63.12 133 ASN A C 1
ATOM 1054 O O . ASN A 1 133 ? 39.088 6.517 2.666 1.00 63.12 133 ASN A O 1
ATOM 1058 N N . ALA A 1 134 ? 37.025 5.684 2.954 1.00 61.09 134 ALA A N 1
ATOM 1059 C CA . ALA A 1 134 ? 36.681 6.489 4.132 1.00 61.09 134 ALA A CA 1
ATOM 1060 C C . ALA A 1 134 ? 37.625 6.270 5.333 1.00 61.09 134 ALA A C 1
ATOM 1062 O O . ALA A 1 134 ? 37.743 7.134 6.200 1.00 61.09 134 ALA A O 1
ATOM 1063 N N . THR A 1 135 ? 38.342 5.144 5.384 1.00 55.56 135 THR A N 1
ATOM 1064 C CA . THR A 1 135 ? 39.376 4.886 6.400 1.00 55.56 135 THR A CA 1
ATOM 1065 C C . THR A 1 135 ? 40.696 5.621 6.139 1.00 55.56 135 THR A C 1
ATOM 1067 O O . THR A 1 135 ? 41.539 5.682 7.031 1.00 55.56 135 THR A O 1
ATOM 1070 N N . ASN A 1 136 ? 40.877 6.214 4.954 1.00 50.50 136 ASN A N 1
ATOM 1071 C CA . ASN A 1 136 ? 42.044 7.014 4.596 1.00 50.50 136 ASN A CA 1
ATOM 1072 C C . ASN A 1 136 ? 41.618 8.488 4.536 1.00 50.50 136 ASN A C 1
ATOM 1074 O O . ASN A 1 136 ? 40.903 8.904 3.632 1.00 50.50 136 ASN A O 1
ATOM 1078 N N . THR A 1 137 ? 42.034 9.282 5.523 1.00 46.91 137 THR A N 1
ATOM 1079 C CA . THR A 1 137 ? 41.671 10.698 5.719 1.00 46.91 137 THR A CA 1
ATOM 1080 C C . THR A 1 137 ? 42.221 11.639 4.641 1.00 46.91 137 THR A C 1
ATOM 1082 O O . THR A 1 137 ? 43.075 12.481 4.907 1.00 46.91 137 THR A O 1
ATOM 1085 N N . THR A 1 138 ? 41.706 11.520 3.431 1.00 44.91 138 THR A N 1
ATOM 1086 C CA . THR A 1 138 ? 41.689 12.530 2.373 1.00 44.91 138 THR A CA 1
ATOM 1087 C C . THR A 1 138 ? 40.499 12.132 1.525 1.00 44.91 138 THR A C 1
ATOM 1089 O O . THR A 1 138 ? 40.562 11.032 1.001 1.00 44.91 138 THR A O 1
ATOM 1092 N N . LEU A 1 139 ? 39.429 12.927 1.412 1.00 52.81 139 LEU A N 1
ATOM 1093 C CA . LEU A 1 139 ? 38.422 12.692 0.370 1.00 52.81 139 LEU A CA 1
ATOM 1094 C C . LEU A 1 139 ? 39.096 12.923 -0.992 1.00 52.81 139 LEU A C 1
ATOM 1096 O O . LEU A 1 139 ? 39.551 14.050 -1.209 1.00 52.81 139 LEU A O 1
ATOM 1100 N N . PRO A 1 140 ? 39.164 11.936 -1.910 1.00 46.09 140 PRO A N 1
ATOM 1101 C CA . PRO A 1 140 ? 39.572 12.232 -3.273 1.00 46.09 140 PRO A CA 1
ATOM 1102 C C . PRO A 1 140 ? 38.581 11.610 -4.270 1.00 46.09 140 PRO A C 1
ATOM 1104 O O . PRO A 1 140 ? 38.424 10.394 -4.351 1.00 46.09 140 PRO A O 1
ATOM 1107 N N . ASP A 1 141 ? 37.925 12.460 -5.053 1.00 43.84 141 ASP A N 1
ATOM 1108 C CA . ASP A 1 141 ? 37.543 12.159 -6.435 1.00 43.84 141 ASP A CA 1
ATOM 1109 C C . ASP A 1 141 ? 36.941 10.764 -6.710 1.00 43.84 141 ASP A C 1
ATOM 1111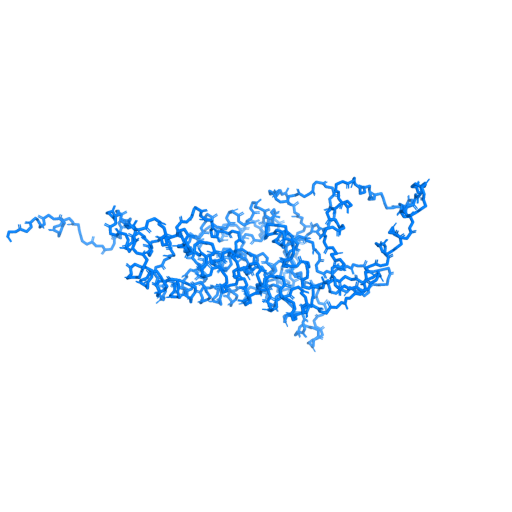 O O . ASP A 1 141 ? 37.474 9.978 -7.491 1.00 43.84 141 ASP A O 1
ATOM 1115 N N . VAL A 1 142 ? 35.774 10.463 -6.129 1.00 46.00 142 VAL A N 1
ATOM 1116 C CA . VAL A 1 142 ? 34.872 9.419 -6.677 1.00 46.00 142 VAL A CA 1
ATOM 1117 C C . VAL A 1 142 ? 33.913 10.023 -7.723 1.00 46.00 142 VAL A C 1
ATOM 1119 O O . VAL A 1 142 ? 32.995 9.366 -8.205 1.00 46.00 142 VAL A O 1
ATOM 1122 N N . ILE A 1 143 ? 34.136 11.280 -8.119 1.00 46.25 143 ILE A N 1
ATOM 1123 C CA . ILE A 1 143 ? 33.389 11.937 -9.189 1.00 46.25 143 ILE A CA 1
ATOM 1124 C C . ILE A 1 143 ? 34.128 11.669 -10.501 1.00 46.25 143 ILE A C 1
ATOM 1126 O O . ILE A 1 143 ? 35.195 12.221 -10.758 1.00 46.25 143 ILE A O 1
ATOM 1130 N N . ASP A 1 144 ? 33.547 10.808 -11.331 1.00 39.16 144 ASP A N 1
ATOM 1131 C CA . ASP A 1 144 ? 33.851 10.741 -12.758 1.00 39.16 144 ASP A CA 1
ATOM 1132 C C . ASP A 1 144 ? 33.825 12.173 -13.344 1.00 39.16 144 ASP A C 1
ATOM 1134 O O . ASP A 1 144 ? 32.784 12.836 -13.261 1.00 39.16 144 ASP A O 1
ATOM 1138 N N . PRO A 1 145 ? 34.926 12.694 -13.927 1.00 40.03 145 PRO A N 1
ATOM 1139 C CA . PRO A 1 145 ? 34.989 14.070 -14.423 1.00 40.03 145 PRO A CA 1
ATOM 1140 C C . PRO A 1 145 ? 33.986 14.373 -15.552 1.00 40.03 145 PRO A C 1
ATOM 1142 O O . PRO A 1 145 ? 33.864 15.534 -15.950 1.00 40.03 145 PRO A O 1
ATOM 1145 N N . GLN A 1 146 ? 33.259 13.373 -16.067 1.00 45.53 146 GLN A N 1
ATOM 1146 C CA . GLN A 1 146 ? 32.220 13.558 -17.083 1.00 45.53 146 GLN A CA 1
ATOM 1147 C C . GLN A 1 146 ? 30.773 13.526 -16.562 1.00 45.53 146 GLN A C 1
ATOM 1149 O O . GLN A 1 146 ? 29.904 14.054 -17.253 1.00 45.53 146 GLN A O 1
ATOM 1154 N N . ASN A 1 147 ? 30.498 13.023 -15.352 1.00 42.62 147 ASN A N 1
ATOM 1155 C CA . ASN A 1 147 ? 29.140 12.959 -14.793 1.00 42.62 147 ASN A CA 1
ATOM 1156 C C . ASN A 1 147 ? 29.102 13.559 -13.387 1.00 42.62 147 ASN A C 1
ATOM 1158 O O . ASN A 1 147 ? 29.325 12.894 -12.377 1.00 42.62 147 ASN A O 1
ATOM 1162 N N . ARG A 1 148 ? 28.798 14.857 -13.336 1.00 36.47 148 ARG A N 1
ATOM 1163 C CA . ARG A 1 148 ? 28.700 15.644 -12.107 1.00 36.47 148 ARG A CA 1
ATOM 1164 C C . ARG A 1 148 ? 27.425 15.270 -11.330 1.00 36.47 148 ARG A C 1
ATOM 1166 O O . ARG A 1 148 ? 26.439 15.998 -11.377 1.00 36.47 148 ARG A O 1
ATOM 1173 N N . TYR A 1 149 ? 27.435 14.138 -10.634 1.00 44.53 149 TYR A N 1
ATOM 1174 C CA . TYR A 1 149 ? 26.512 13.886 -9.527 1.00 44.53 149 TYR A CA 1
ATOM 1175 C C . TYR A 1 149 ? 27.249 14.243 -8.240 1.00 44.53 149 TYR A C 1
ATOM 1177 O O . TYR A 1 149 ? 27.989 13.440 -7.679 1.00 44.53 149 TYR A O 1
ATOM 1185 N N . GLU A 1 150 ? 27.119 15.502 -7.833 1.00 39.12 150 GLU A N 1
ATOM 1186 C CA . GLU A 1 150 ? 27.569 15.956 -6.522 1.00 39.12 150 GLU A CA 1
ATOM 1187 C C . GLU A 1 150 ? 26.559 15.424 -5.503 1.00 39.12 150 GLU A C 1
ATOM 1189 O O . GLU A 1 150 ? 25.494 16.003 -5.296 1.00 39.12 150 GLU A O 1
ATOM 1194 N N . TYR A 1 151 ? 26.846 14.243 -4.957 1.00 46.72 151 TYR A N 1
ATOM 1195 C CA . TYR A 1 151 ? 26.102 13.721 -3.820 1.00 46.72 151 TYR A CA 1
ATOM 1196 C C . TYR A 1 151 ? 26.429 14.607 -2.616 1.00 46.72 151 TYR A C 1
ATOM 1198 O O . TYR A 1 151 ? 27.546 14.573 -2.103 1.00 46.72 151 TYR A O 1
ATOM 1206 N N . ASP A 1 152 ? 25.471 15.431 -2.195 1.00 47.81 152 ASP A N 1
ATOM 1207 C CA . ASP A 1 152 ? 25.553 16.197 -0.950 1.00 47.81 152 ASP A CA 1
ATOM 1208 C C . ASP A 1 152 ? 25.713 15.235 0.242 1.00 47.81 152 ASP A C 1
ATOM 1210 O O . ASP A 1 152 ? 25.244 14.091 0.186 1.00 47.81 152 ASP A O 1
ATOM 1214 N N . GLU A 1 153 ? 26.317 15.680 1.346 1.00 51.72 153 GLU A N 1
ATOM 1215 C CA . GLU A 1 153 ? 26.587 14.838 2.527 1.00 51.72 153 GLU A CA 1
ATOM 1216 C C . GLU A 1 153 ? 25.316 14.138 3.050 1.00 51.72 153 GLU A C 1
ATOM 1218 O O . GLU A 1 153 ? 25.371 13.010 3.541 1.00 51.72 153 GLU A O 1
ATOM 1223 N N . ARG A 1 154 ? 24.147 14.772 2.879 1.00 50.53 154 ARG A N 1
ATOM 1224 C CA . ARG A 1 154 ? 22.834 14.207 3.233 1.00 50.53 154 ARG A CA 1
ATOM 1225 C C . ARG A 1 154 ? 22.428 13.028 2.354 1.00 50.53 154 ARG A C 1
ATOM 1227 O O . ARG A 1 154 ? 21.927 12.035 2.867 1.00 50.53 154 ARG A O 1
ATOM 1234 N N . THR A 1 155 ? 22.680 13.112 1.050 1.00 56.75 155 THR A N 1
ATOM 1235 C CA . THR A 1 155 ? 22.352 12.025 0.116 1.00 56.75 155 THR A CA 1
ATOM 1236 C C . THR A 1 155 ? 23.221 10.793 0.353 1.00 56.75 155 THR A C 1
ATOM 1238 O O . THR A 1 155 ? 22.741 9.673 0.218 1.00 56.75 155 THR A O 1
ATOM 1241 N N . LEU A 1 156 ? 24.477 10.981 0.765 1.00 57.81 156 LEU A N 1
ATOM 1242 C CA . LEU A 1 156 ? 25.377 9.890 1.142 1.00 57.81 156 LEU A CA 1
ATOM 1243 C C . LEU A 1 156 ? 24.928 9.183 2.426 1.00 57.81 156 LEU A C 1
ATOM 1245 O O . LEU A 1 156 ? 24.917 7.954 2.453 1.00 57.81 156 LEU A O 1
ATOM 1249 N N . ALA A 1 157 ? 24.500 9.934 3.445 1.00 62.25 157 ALA A N 1
ATOM 1250 C CA . ALA A 1 157 ? 23.946 9.357 4.670 1.00 62.25 157 ALA A CA 1
ATOM 1251 C C . ALA A 1 157 ? 22.679 8.523 4.394 1.00 62.25 157 ALA A C 1
ATOM 1253 O O . ALA A 1 157 ? 22.574 7.393 4.866 1.00 62.25 157 ALA A O 1
ATOM 1254 N N . ASP A 1 158 ? 21.772 9.025 3.550 1.00 61.91 158 ASP A N 1
ATOM 1255 C CA . ASP A 1 158 ? 20.561 8.300 3.141 1.00 61.91 158 ASP A CA 1
ATOM 1256 C C . ASP A 1 158 ? 20.887 6.990 2.394 1.00 61.91 158 ASP A C 1
ATOM 1258 O O . ASP A 1 158 ? 20.203 5.978 2.566 1.00 61.91 158 ASP A O 1
ATOM 1262 N N . ILE A 1 159 ? 21.951 6.979 1.581 1.00 64.88 159 ILE A N 1
ATOM 1263 C CA . ILE A 1 159 ? 22.412 5.771 0.883 1.00 64.88 159 ILE A CA 1
ATOM 1264 C C . ILE A 1 159 ? 23.058 4.779 1.863 1.00 64.88 159 ILE A C 1
ATOM 1266 O O . ILE A 1 159 ? 22.857 3.573 1.726 1.00 64.88 159 ILE A O 1
ATOM 1270 N N . GLU A 1 160 ? 23.819 5.241 2.857 1.00 66.50 160 GLU A N 1
ATOM 1271 C CA . GLU A 1 160 ? 24.380 4.359 3.890 1.00 66.50 160 GLU A CA 1
ATOM 1272 C C . GLU A 1 160 ? 23.282 3.712 4.744 1.00 66.50 160 GLU A C 1
ATOM 1274 O O . GLU A 1 160 ? 23.315 2.497 4.969 1.00 66.50 160 GLU A O 1
ATOM 1279 N N . ASP A 1 161 ? 22.269 4.488 5.134 1.00 69.62 161 ASP A N 1
ATOM 1280 C CA . ASP A 1 161 ? 21.106 4.006 5.883 1.00 69.62 161 ASP A CA 1
ATOM 1281 C C . ASP A 1 161 ? 20.255 3.007 5.077 1.00 69.62 161 ASP A C 1
ATOM 1283 O O . ASP A 1 161 ? 19.563 2.163 5.656 1.00 69.62 161 ASP A O 1
ATOM 1287 N N . PHE A 1 162 ? 20.320 3.055 3.742 1.00 73.06 162 PHE A N 1
ATOM 1288 C CA . PHE A 1 162 ? 19.656 2.100 2.853 1.00 73.06 162 PHE A CA 1
ATOM 1289 C C . PHE A 1 162 ? 20.323 0.711 2.832 1.00 73.06 162 PHE A C 1
ATOM 1291 O O . PHE A 1 162 ? 19.652 -0.280 2.536 1.00 73.06 162 PHE A O 1
ATOM 1298 N N . TYR A 1 163 ? 21.616 0.585 3.159 1.00 77.81 163 TYR A N 1
ATOM 1299 C CA . TYR A 1 163 ? 22.351 -0.695 3.149 1.00 77.81 163 TYR A CA 1
ATOM 1300 C C . TYR A 1 163 ? 22.850 -1.097 4.553 1.00 77.81 163 TYR A C 1
ATOM 1302 O O . TYR A 1 163 ? 24.062 -1.149 4.798 1.00 77.81 163 TYR A O 1
ATOM 1310 N N . PRO A 1 164 ? 21.951 -1.452 5.492 1.00 80.25 164 PRO A N 1
ATOM 1311 C CA . PRO A 1 164 ? 22.340 -1.851 6.837 1.00 80.25 164 PRO A CA 1
ATOM 1312 C C . PRO A 1 164 ? 23.130 -3.168 6.823 1.00 80.25 164 PRO A C 1
ATOM 1314 O O . PRO A 1 164 ? 22.667 -4.194 6.325 1.00 80.25 164 PRO A O 1
ATOM 1317 N N . GLN A 1 165 ? 24.315 -3.168 7.436 1.00 79.94 165 GLN A N 1
ATOM 1318 C CA . GLN A 1 165 ? 25.208 -4.341 7.538 1.00 79.94 165 GLN A CA 1
ATOM 1319 C C . GLN A 1 165 ? 24.957 -5.195 8.793 1.00 79.94 165 GLN A C 1
ATOM 1321 O O . GLN A 1 165 ? 25.783 -6.015 9.193 1.00 79.94 165 GLN A O 1
ATOM 1326 N N . TRP A 1 166 ? 23.827 -4.985 9.467 1.00 79.94 166 TRP A N 1
ATOM 1327 C CA . TRP A 1 166 ? 23.541 -5.641 10.736 1.00 79.94 166 TRP A CA 1
ATOM 1328 C C . TRP A 1 166 ? 23.438 -7.166 10.565 1.00 79.94 166 TRP A C 1
ATOM 1330 O O . TRP A 1 166 ? 22.728 -7.648 9.688 1.00 79.94 166 TRP A O 1
ATOM 1340 N N . MET A 1 167 ? 24.160 -7.916 11.409 1.00 82.94 167 MET A N 1
ATOM 1341 C CA . MET A 1 167 ? 24.261 -9.388 11.383 1.00 82.94 167 MET A CA 1
ATOM 1342 C C . MET A 1 167 ? 24.855 -10.000 10.099 1.00 82.94 167 MET A C 1
ATOM 1344 O O . MET A 1 167 ? 24.720 -11.203 9.876 1.00 82.94 167 MET A O 1
ATOM 1348 N N . CYS A 1 168 ? 25.575 -9.209 9.300 1.00 84.38 168 CYS A N 1
ATOM 1349 C CA . CYS A 1 168 ? 26.316 -9.675 8.130 1.00 84.38 168 CYS A CA 1
ATOM 1350 C C . CYS A 1 168 ? 27.829 -9.440 8.286 1.00 84.38 168 CYS A C 1
ATOM 1352 O O . CYS A 1 168 ? 28.274 -8.662 9.129 1.00 84.38 168 CYS A O 1
ATOM 1354 N N . ALA A 1 169 ? 28.628 -10.156 7.487 1.00 83.94 169 ALA A N 1
ATOM 1355 C CA . ALA A 1 169 ? 30.075 -9.950 7.419 1.00 83.94 169 ALA A CA 1
ATOM 1356 C C . ALA A 1 169 ? 30.423 -8.585 6.790 1.00 83.94 169 ALA A C 1
ATOM 1358 O O . ALA A 1 169 ? 29.604 -7.991 6.088 1.00 83.94 169 ALA A O 1
ATOM 1359 N N . GLU A 1 170 ? 31.648 -8.103 7.012 1.00 79.75 170 GLU A N 1
ATOM 1360 C CA . GLU A 1 170 ? 32.126 -6.841 6.434 1.00 79.75 170 GLU A CA 1
ATOM 1361 C C . GLU A 1 170 ? 31.990 -6.844 4.901 1.00 79.75 170 GLU A C 1
ATOM 1363 O O . GLU A 1 170 ? 32.386 -7.796 4.229 1.00 79.75 170 GLU A O 1
ATOM 1368 N N . GLY A 1 171 ? 31.400 -5.782 4.341 1.00 77.44 171 GLY A N 1
ATOM 1369 C CA . GLY A 1 171 ? 31.152 -5.672 2.896 1.00 77.44 171 GLY A CA 1
ATOM 1370 C C . GLY A 1 171 ? 29.872 -6.358 2.394 1.00 77.44 171 GLY A C 1
ATOM 1371 O O . GLY A 1 171 ? 29.601 -6.320 1.193 1.00 77.44 171 GLY A O 1
ATOM 1372 N N . MET A 1 172 ? 29.054 -6.914 3.293 1.00 83.06 172 MET A N 1
ATOM 1373 C CA . MET A 1 172 ? 27.732 -7.478 2.998 1.00 83.06 172 MET A CA 1
ATOM 1374 C C . MET A 1 172 ? 26.630 -6.691 3.728 1.00 83.06 172 MET A C 1
ATOM 1376 O O . MET A 1 172 ? 26.857 -6.172 4.820 1.00 83.06 172 MET A O 1
ATOM 1380 N N . TYR A 1 173 ? 25.430 -6.615 3.152 1.00 84.19 173 TYR A N 1
ATOM 1381 C CA . TYR A 1 173 ? 24.262 -5.972 3.761 1.00 84.19 173 TYR A CA 1
ATOM 1382 C C . TYR A 1 173 ? 23.099 -6.951 3.956 1.00 84.19 173 TYR A C 1
ATOM 1384 O O . TYR A 1 173 ? 22.992 -7.966 3.265 1.00 84.19 173 TYR A O 1
ATOM 1392 N N . SER A 1 174 ? 22.230 -6.632 4.915 1.00 85.94 174 SER A N 1
ATOM 1393 C CA . SER A 1 174 ? 21.008 -7.372 5.222 1.00 85.94 174 SER A CA 1
ATOM 1394 C C . SER A 1 174 ? 19.873 -6.928 4.301 1.00 85.94 174 SER A C 1
ATOM 1396 O O . SER A 1 174 ? 19.425 -5.784 4.356 1.00 85.94 174 SER A O 1
ATOM 1398 N N . THR A 1 175 ? 19.359 -7.855 3.496 1.00 82.12 175 THR A N 1
ATOM 1399 C CA . THR A 1 175 ? 18.266 -7.595 2.538 1.00 82.12 175 THR A CA 1
ATOM 1400 C C . THR A 1 175 ? 16.941 -7.253 3.226 1.00 82.12 175 THR A C 1
ATOM 1402 O O . THR A 1 175 ? 16.222 -6.357 2.797 1.00 82.12 175 THR A O 1
ATOM 1405 N N . HIS A 1 176 ? 16.607 -7.936 4.327 1.00 85.19 176 HIS A N 1
ATOM 1406 C CA . HIS A 1 176 ? 15.414 -7.612 5.118 1.00 85.19 176 HIS A CA 1
ATOM 1407 C C . HIS A 1 176 ? 15.634 -6.357 5.971 1.00 85.19 176 HIS A C 1
ATOM 1409 O O . HIS A 1 176 ? 14.675 -5.643 6.258 1.00 85.19 176 HIS A O 1
ATOM 1415 N N . GLY A 1 177 ? 16.881 -6.062 6.354 1.00 83.25 177 GLY A N 1
ATOM 1416 C CA . GLY A 1 177 ? 17.224 -4.867 7.121 1.00 83.25 177 GLY A CA 1
ATOM 1417 C C . GLY A 1 177 ? 16.823 -3.579 6.419 1.00 83.25 177 GLY A C 1
ATOM 1418 O O . GLY A 1 177 ? 16.326 -2.676 7.084 1.00 83.25 177 GLY A O 1
ATOM 1419 N N . GLN A 1 178 ? 16.915 -3.537 5.088 1.00 81.81 178 GLN A N 1
ATOM 1420 C CA . GLN A 1 178 ? 16.479 -2.385 4.286 1.00 81.81 178 GLN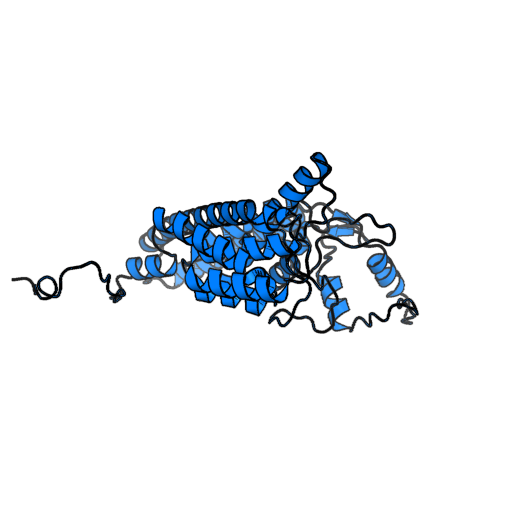 A CA 1
ATOM 1421 C C . GLN A 1 178 ? 14.988 -2.055 4.462 1.00 81.81 178 GLN A C 1
ATOM 1423 O O . GLN A 1 178 ? 14.579 -0.914 4.275 1.00 81.81 178 GLN A O 1
ATOM 1428 N N . LEU A 1 179 ? 14.171 -3.060 4.801 1.00 86.50 179 LEU A N 1
ATOM 1429 C CA . LEU A 1 179 ? 12.716 -2.937 4.904 1.00 86.50 179 LEU A CA 1
ATOM 1430 C C . LEU A 1 179 ? 12.221 -2.858 6.357 1.00 86.50 179 LEU A C 1
ATOM 1432 O O . LEU A 1 179 ? 11.234 -2.183 6.636 1.00 86.50 179 LEU A O 1
ATOM 1436 N N . PHE A 1 180 ? 12.865 -3.570 7.287 1.00 88.81 180 PHE A N 1
ATOM 1437 C CA . PHE A 1 180 ? 12.398 -3.685 8.676 1.00 88.81 180 PHE A CA 1
ATOM 1438 C C . PHE A 1 180 ? 13.182 -2.837 9.683 1.00 88.81 180 PHE A C 1
ATOM 1440 O O . PHE A 1 180 ? 12.655 -2.571 10.766 1.00 88.81 180 PHE A O 1
ATOM 1447 N N . LEU A 1 181 ? 14.420 -2.438 9.366 1.00 86.19 181 LEU A N 1
ATOM 1448 C CA . LEU A 1 181 ? 15.279 -1.668 10.273 1.00 86.19 181 LEU A CA 1
ATOM 1449 C C . LEU A 1 181 ? 15.167 -0.153 10.040 1.00 86.19 181 LEU A C 1
ATOM 1451 O O . LEU A 1 181 ? 15.472 0.632 10.937 1.00 86.19 181 LEU A O 1
ATOM 1455 N N . SER A 1 182 ? 14.687 0.256 8.865 1.00 85.06 182 SER A N 1
ATOM 1456 C CA . SER A 1 182 ? 14.418 1.654 8.532 1.00 85.06 182 SER A CA 1
ATOM 1457 C C . SER A 1 182 ? 12.996 2.070 8.942 1.00 85.06 182 SER A C 1
ATOM 1459 O O . SER A 1 182 ? 12.071 1.252 8.926 1.00 85.06 182 SER A O 1
ATOM 1461 N N . PRO A 1 183 ? 12.762 3.355 9.273 1.00 88.31 183 PRO A N 1
ATOM 1462 C CA . PRO A 1 183 ? 11.413 3.870 9.483 1.00 88.31 183 PRO A CA 1
ATOM 1463 C C . PRO A 1 183 ? 10.503 3.586 8.281 1.00 88.31 183 PRO A C 1
ATOM 1465 O O . PRO A 1 183 ? 10.930 3.638 7.126 1.00 88.31 183 PRO A O 1
ATOM 1468 N N . LEU A 1 184 ? 9.217 3.332 8.537 1.00 88.75 184 LEU A N 1
ATOM 1469 C CA . LEU A 1 184 ? 8.268 2.934 7.488 1.00 88.75 184 LEU A CA 1
ATOM 1470 C C . LEU A 1 184 ? 8.094 3.999 6.391 1.00 88.75 184 LEU A C 1
ATOM 1472 O O . LEU A 1 184 ? 7.854 3.655 5.239 1.00 88.75 184 LEU A O 1
ATOM 1476 N N . SER A 1 185 ? 8.241 5.283 6.728 1.00 85.44 185 SER A N 1
ATOM 1477 C CA . SER A 1 185 ? 8.230 6.385 5.757 1.00 85.44 185 SER A CA 1
ATOM 1478 C C . SER A 1 185 ? 9.428 6.339 4.805 1.00 85.44 185 SER A C 1
ATOM 1480 O O . SER A 1 185 ? 9.257 6.563 3.611 1.00 85.44 185 SER A O 1
ATOM 1482 N N . HIS A 1 186 ? 10.616 6.002 5.313 1.00 83.31 186 HIS A N 1
ATOM 1483 C CA . HIS A 1 186 ? 11.823 5.841 4.498 1.00 83.31 186 HIS A CA 1
ATOM 1484 C C . HIS A 1 186 ? 11.704 4.588 3.639 1.00 83.31 186 HIS A C 1
ATOM 1486 O O . HIS A 1 186 ? 11.916 4.653 2.439 1.00 83.31 186 HIS A O 1
ATOM 1492 N N . THR A 1 187 ? 11.234 3.482 4.217 1.00 87.00 187 THR A N 1
ATOM 1493 C CA . THR A 1 187 ? 10.967 2.244 3.470 1.00 87.00 187 THR A CA 1
ATOM 1494 C C . THR A 1 187 ? 9.961 2.472 2.338 1.00 87.00 187 THR A C 1
ATOM 1496 O O . THR A 1 187 ? 10.141 1.977 1.233 1.00 87.00 187 THR A O 1
ATOM 1499 N N . LEU A 1 188 ? 8.917 3.272 2.570 1.00 87.19 188 LEU A N 1
ATOM 1500 C CA . LEU A 1 188 ? 7.977 3.662 1.520 1.00 87.19 188 LEU A CA 1
ATOM 1501 C C . LEU A 1 188 ? 8.658 4.484 0.413 1.00 87.19 188 LEU A C 1
ATOM 1503 O O . LEU A 1 188 ? 8.452 4.194 -0.765 1.00 87.19 188 LEU A O 1
ATOM 1507 N N . LYS A 1 189 ? 9.490 5.472 0.779 1.00 81.25 189 LYS A N 1
ATOM 1508 C CA . LYS A 1 189 ? 10.312 6.246 -0.173 1.00 81.25 189 LYS A CA 1
ATOM 1509 C C . LYS A 1 189 ? 11.217 5.310 -0.981 1.00 81.25 189 LYS A C 1
ATOM 1511 O O . LYS A 1 189 ? 11.316 5.458 -2.194 1.00 81.25 189 LYS A O 1
ATOM 1516 N N . TYR A 1 190 ? 11.808 4.311 -0.332 1.00 80.12 190 TYR A N 1
ATOM 1517 C CA . TYR A 1 190 ? 12.656 3.297 -0.948 1.00 80.12 190 TYR A CA 1
ATOM 1518 C C . TYR A 1 190 ? 11.902 2.440 -1.964 1.00 80.12 190 TYR A C 1
ATOM 1520 O O . TYR A 1 190 ? 12.360 2.302 -3.091 1.00 80.12 190 TYR A O 1
ATOM 1528 N N . LEU A 1 191 ? 10.710 1.953 -1.616 1.00 82.69 191 LEU A N 1
ATOM 1529 C CA . LEU A 1 191 ? 9.880 1.147 -2.517 1.00 82.69 191 LEU A CA 1
ATOM 1530 C C . LEU A 1 191 ? 9.371 1.938 -3.739 1.00 82.69 191 LEU A C 1
ATOM 1532 O O . LEU A 1 191 ? 9.160 1.370 -4.809 1.00 82.69 191 LEU A O 1
ATOM 1536 N N . ILE A 1 192 ? 9.133 3.241 -3.594 1.00 80.88 192 ILE A N 1
ATOM 1537 C CA . ILE A 1 192 ? 8.553 4.055 -4.672 1.00 80.88 192 ILE A CA 1
ATOM 1538 C C . ILE A 1 192 ? 9.624 4.711 -5.552 1.00 80.88 192 ILE A C 1
ATOM 1540 O O . ILE A 1 192 ? 9.451 4.773 -6.768 1.00 80.88 192 ILE A O 1
ATOM 1544 N N . HIS A 1 193 ? 10.694 5.238 -4.953 1.00 69.25 193 HIS A N 1
ATOM 1545 C CA . HIS A 1 193 ? 11.638 6.134 -5.630 1.00 69.25 193 HIS A CA 1
ATOM 1546 C C . HIS A 1 193 ? 13.034 5.549 -5.801 1.00 69.25 193 HIS A C 1
ATOM 1548 O O . HIS A 1 193 ? 13.679 5.803 -6.820 1.00 69.25 193 HIS A O 1
ATOM 1554 N N . LEU A 1 194 ? 13.524 4.798 -4.813 1.00 62.12 194 LEU A N 1
ATOM 1555 C CA . LEU A 1 194 ? 14.864 4.230 -4.873 1.00 62.12 194 LEU A CA 1
ATOM 1556 C C . LEU A 1 194 ? 14.811 2.933 -5.677 1.00 62.12 194 LEU A C 1
ATOM 1558 O O . LEU A 1 194 ? 14.760 1.840 -5.123 1.00 62.12 194 LEU A O 1
ATOM 1562 N N . GLY A 1 195 ? 14.783 3.120 -7.001 1.00 54.22 195 GLY A N 1
ATOM 1563 C CA . GLY A 1 195 ? 15.359 2.221 -7.995 1.00 54.22 195 GLY A CA 1
ATOM 1564 C C . GLY A 1 195 ? 15.537 0.791 -7.526 1.00 54.22 195 GLY A C 1
ATOM 1565 O O . GLY A 1 195 ? 16.567 0.479 -6.934 1.00 54.22 195 GLY A O 1
ATOM 1566 N N . GLU A 1 196 ? 14.604 -0.100 -7.855 1.00 55.59 196 GLU A N 1
ATOM 1567 C CA . GLU A 1 196 ? 14.855 -1.528 -7.644 1.00 55.59 196 GLU A CA 1
ATOM 1568 C C . GLU A 1 196 ? 16.060 -2.028 -8.445 1.00 55.59 196 GLU A C 1
ATOM 1570 O O . GLU A 1 196 ? 16.599 -3.079 -8.137 1.00 55.59 196 GLU A O 1
ATOM 1575 N N . VAL A 1 197 ? 16.481 -1.302 -9.479 1.00 51.12 197 VAL A N 1
ATOM 1576 C CA . VAL A 1 197 ? 17.574 -1.698 -10.357 1.00 51.12 197 VAL A CA 1
ATOM 1577 C C . VAL A 1 197 ? 18.760 -0.770 -10.128 1.00 51.12 197 VAL A C 1
ATOM 1579 O O . VAL A 1 197 ? 18.773 0.371 -10.597 1.00 51.12 197 VAL A O 1
ATOM 1582 N N . ALA A 1 198 ? 19.779 -1.265 -9.427 1.00 48.28 198 ALA A N 1
ATOM 1583 C CA . ALA A 1 198 ? 21.082 -0.618 -9.444 1.00 48.28 198 ALA A CA 1
ATOM 1584 C C . ALA A 1 198 ? 21.711 -0.894 -10.817 1.00 48.28 198 ALA A C 1
ATOM 1586 O O . ALA A 1 198 ? 22.003 -2.043 -11.151 1.00 48.28 198 ALA A O 1
ATOM 1587 N N . LYS A 1 199 ? 21.888 0.148 -11.638 1.00 43.78 199 LYS A N 1
ATOM 1588 C CA . LYS A 1 199 ? 22.658 0.029 -12.881 1.00 43.78 199 LYS A CA 1
ATOM 1589 C C . LYS A 1 199 ? 24.126 -0.149 -12.511 1.00 43.78 199 LYS A C 1
ATOM 1591 O O . LYS A 1 199 ? 24.764 0.789 -12.029 1.00 43.78 199 LYS A O 1
ATOM 1596 N N . THR A 1 200 ? 24.636 -1.361 -12.679 1.00 43.25 200 THR A N 1
ATOM 1597 C CA . THR A 1 200 ? 26.062 -1.649 -12.524 1.00 43.25 200 THR A CA 1
ATOM 1598 C C . THR A 1 200 ? 26.809 -1.211 -13.791 1.00 43.25 200 THR A C 1
ATOM 1600 O O . THR A 1 200 ? 26.206 -0.958 -14.827 1.00 43.25 200 THR A O 1
ATOM 1603 N N . GLN A 1 201 ? 28.134 -1.065 -13.703 1.00 39.94 201 GLN A N 1
ATOM 1604 C CA . GLN A 1 201 ? 29.004 -0.646 -14.816 1.00 39.94 201 GLN A CA 1
ATOM 1605 C C . GLN A 1 201 ? 29.010 -1.643 -16.000 1.00 39.94 201 GLN A C 1
ATOM 1607 O O . GLN A 1 201 ? 29.417 -1.290 -17.103 1.00 39.94 201 GLN A O 1
ATOM 1612 N N . GLU A 1 202 ? 28.541 -2.867 -15.766 1.00 43.75 202 GLU A N 1
ATOM 1613 C CA . GLU A 1 202 ? 28.061 -3.804 -16.779 1.00 43.75 202 GLU A CA 1
ATOM 1614 C C . GLU A 1 202 ? 26.529 -3.733 -16.728 1.00 43.75 202 GLU A C 1
ATOM 1616 O O . GLU A 1 202 ? 25.976 -3.874 -15.639 1.00 43.75 202 GLU A O 1
ATOM 1621 N N . ASP A 1 203 ? 25.862 -3.482 -17.859 1.00 47.53 203 ASP A N 1
ATOM 1622 C CA . ASP A 1 203 ? 24.416 -3.215 -18.034 1.00 47.53 203 ASP A CA 1
ATOM 1623 C C . ASP A 1 203 ? 23.433 -4.282 -17.473 1.00 47.53 203 ASP A C 1
ATOM 1625 O O . ASP A 1 203 ? 22.240 -4.266 -17.779 1.00 47.53 203 ASP A O 1
ATOM 1629 N N . GLU A 1 204 ? 23.880 -5.205 -16.622 1.00 42.50 204 GLU A N 1
ATOM 1630 C CA . GLU A 1 204 ? 23.022 -6.093 -15.848 1.00 42.50 204 GLU A CA 1
ATOM 1631 C C . GLU A 1 204 ? 22.479 -5.354 -14.616 1.00 42.50 204 GLU A C 1
ATOM 1633 O O . GLU A 1 204 ? 23.164 -5.082 -13.622 1.00 42.50 204 GLU A O 1
ATOM 1638 N N . GLY A 1 205 ? 21.202 -4.993 -14.706 1.00 50.97 205 GLY A N 1
ATOM 1639 C CA . GLY A 1 205 ? 20.447 -4.421 -13.609 1.00 50.97 205 GLY A CA 1
ATOM 1640 C C . GLY A 1 205 ? 20.222 -5.439 -12.494 1.00 50.97 205 GLY A C 1
ATOM 1641 O O . GLY A 1 205 ? 19.401 -6.342 -12.637 1.00 50.97 205 GLY A O 1
ATOM 1642 N N . VAL A 1 206 ? 20.914 -5.291 -11.363 1.00 55.53 206 VAL A N 1
ATOM 1643 C CA . VAL A 1 206 ? 20.689 -6.161 -10.200 1.00 55.53 206 VAL A CA 1
ATOM 1644 C C . VAL A 1 206 ? 19.510 -5.623 -9.396 1.00 55.53 206 VAL A C 1
ATOM 1646 O O . VAL A 1 206 ? 19.512 -4.463 -8.978 1.00 55.53 206 VAL A O 1
ATOM 1649 N N . HIS A 1 207 ? 18.514 -6.481 -9.161 1.00 61.50 207 HIS A N 1
ATOM 1650 C CA . HIS A 1 207 ? 17.385 -6.164 -8.291 1.00 61.50 207 HIS A CA 1
ATOM 1651 C C . HIS A 1 207 ? 17.849 -6.004 -6.835 1.00 61.50 207 HIS A C 1
ATOM 1653 O O . HIS A 1 207 ? 18.367 -6.952 -6.243 1.00 61.50 207 HIS A O 1
ATOM 1659 N N . THR A 1 208 ? 17.643 -4.824 -6.251 1.00 64.38 208 THR A N 1
ATOM 1660 C CA . THR A 1 208 ? 18.065 -4.467 -4.886 1.00 64.38 208 THR A CA 1
ATOM 1661 C C . THR A 1 208 ? 17.281 -5.232 -3.823 1.00 64.38 208 THR A C 1
ATOM 1663 O O . THR A 1 208 ? 17.861 -5.688 -2.841 1.00 64.38 208 THR A O 1
ATOM 1666 N N . PHE A 1 209 ? 15.984 -5.462 -4.039 1.00 74.81 209 PHE A N 1
ATOM 1667 C CA . PHE A 1 209 ? 15.167 -6.278 -3.139 1.00 74.81 209 PHE A CA 1
ATOM 1668 C C . PHE A 1 209 ? 15.017 -7.706 -3.675 1.00 74.81 209 PHE A C 1
ATOM 1670 O O . PHE A 1 209 ? 14.842 -7.925 -4.873 1.00 74.81 209 PHE A O 1
ATOM 1677 N N . HIS A 1 210 ? 15.009 -8.720 -2.815 1.00 81.94 210 HIS A N 1
ATOM 1678 C CA . HIS A 1 210 ? 14.668 -10.082 -3.232 1.00 81.94 210 HIS A CA 1
ATOM 1679 C C . HIS A 1 210 ? 13.151 -10.309 -3.153 1.00 81.94 210 HIS A C 1
ATOM 1681 O O . HIS A 1 210 ? 12.461 -9.747 -2.309 1.00 81.94 210 HIS A O 1
ATOM 1687 N N . VAL A 1 211 ? 12.606 -11.198 -3.990 1.00 86.31 211 VAL A N 1
ATOM 1688 C CA . VAL A 1 211 ? 11.157 -11.504 -3.970 1.00 86.31 211 VAL A CA 1
ATOM 1689 C C . VAL A 1 211 ? 10.722 -12.024 -2.592 1.00 86.31 211 VAL A C 1
ATOM 1691 O O . VAL A 1 211 ? 9.653 -11.675 -2.096 1.00 86.31 211 VAL A O 1
ATOM 1694 N N . GLY A 1 212 ? 11.583 -12.809 -1.932 1.00 86.88 212 GLY A N 1
ATOM 1695 C CA . GLY A 1 212 ? 11.341 -13.295 -0.572 1.00 86.88 212 GLY A CA 1
ATOM 1696 C C . GLY A 1 212 ? 11.295 -12.183 0.483 1.00 86.88 212 GLY A C 1
ATOM 1697 O O . GLY A 1 212 ? 10.456 -12.241 1.386 1.00 86.88 212 GLY A O 1
ATOM 1698 N N . SER A 1 213 ? 12.129 -11.144 0.355 1.00 86.88 213 SER A N 1
ATOM 1699 C CA . SER A 1 213 ? 12.139 -10.024 1.302 1.00 86.88 213 SER A CA 1
ATOM 1700 C C . SER A 1 213 ? 10.873 -9.178 1.160 1.00 86.88 213 SER A C 1
ATOM 1702 O O . SER A 1 213 ? 10.220 -8.893 2.161 1.00 86.88 213 SER A O 1
ATOM 1704 N N . LEU A 1 214 ? 10.440 -8.895 -0.071 1.00 89.69 214 LEU A N 1
ATOM 1705 C CA . LEU A 1 214 ? 9.178 -8.197 -0.339 1.00 89.69 214 LEU A CA 1
ATOM 1706 C C . LEU A 1 214 ? 7.952 -8.981 0.139 1.00 89.69 214 LEU A C 1
ATOM 1708 O O . LEU A 1 214 ? 7.051 -8.407 0.749 1.00 89.69 214 LEU A O 1
ATOM 1712 N N . LEU A 1 215 ? 7.922 -10.298 -0.089 1.00 92.31 215 LEU A N 1
ATOM 1713 C CA . LEU A 1 215 ? 6.816 -11.142 0.364 1.00 92.31 215 LEU A CA 1
ATOM 1714 C C . LEU A 1 215 ? 6.731 -11.188 1.896 1.00 92.31 215 LEU A C 1
ATOM 1716 O O . LEU A 1 215 ? 5.642 -11.065 2.459 1.00 92.31 215 LEU A O 1
ATOM 1720 N N . SER A 1 216 ? 7.872 -11.337 2.576 1.00 91.75 216 SER A N 1
ATOM 1721 C CA . SER A 1 216 ? 7.912 -11.309 4.042 1.00 91.75 216 SER A CA 1
ATOM 1722 C C . SER A 1 216 ? 7.501 -9.943 4.600 1.00 91.75 216 SER A C 1
ATOM 1724 O O . SER A 1 216 ? 6.710 -9.895 5.541 1.00 91.75 216 SER A O 1
ATOM 1726 N N . PHE A 1 217 ? 7.941 -8.843 3.982 1.00 92.62 217 PHE A N 1
ATOM 1727 C CA . PHE A 1 217 ? 7.522 -7.486 4.330 1.00 92.62 217 PHE A CA 1
ATOM 1728 C C . PHE A 1 217 ? 6.017 -7.282 4.166 1.00 92.62 217 PHE A C 1
ATOM 1730 O O . PHE A 1 217 ? 5.358 -6.845 5.110 1.00 92.62 217 PHE A O 1
ATOM 1737 N N . LEU A 1 218 ? 5.451 -7.677 3.023 1.00 94.88 218 LEU A N 1
ATOM 1738 C CA . LEU A 1 218 ? 4.016 -7.583 2.765 1.00 94.88 218 LEU A CA 1
ATOM 1739 C C . LEU A 1 218 ? 3.207 -8.309 3.843 1.00 94.88 218 LEU A C 1
ATOM 1741 O O . LEU A 1 218 ? 2.302 -7.718 4.429 1.00 94.88 218 LEU A O 1
ATOM 1745 N N . LEU A 1 219 ? 3.537 -9.571 4.137 1.00 94.75 219 LEU A N 1
ATOM 1746 C CA . LEU A 1 219 ? 2.776 -10.382 5.091 1.00 94.75 219 LEU A CA 1
ATOM 1747 C C . LEU A 1 219 ? 2.920 -9.877 6.532 1.00 94.75 219 LEU A C 1
ATOM 1749 O O . LEU A 1 219 ? 1.919 -9.754 7.245 1.00 94.75 219 LEU A O 1
ATOM 1753 N N . LEU A 1 220 ? 4.147 -9.570 6.963 1.00 94.25 220 LEU A N 1
ATOM 1754 C CA . LEU A 1 220 ? 4.415 -9.137 8.334 1.00 94.25 220 LEU A CA 1
ATOM 1755 C C . LEU A 1 220 ? 3.848 -7.742 8.599 1.00 94.25 220 LEU A C 1
ATOM 1757 O O . LEU A 1 220 ? 3.140 -7.560 9.590 1.00 94.25 220 LEU A O 1
ATOM 1761 N N . ILE A 1 221 ? 4.072 -6.772 7.708 1.00 94.12 221 ILE A N 1
ATOM 1762 C CA . ILE A 1 221 ? 3.547 -5.414 7.893 1.00 94.12 221 ILE A CA 1
ATOM 1763 C C . ILE A 1 221 ? 2.025 -5.384 7.754 1.00 94.12 221 ILE A C 1
ATOM 1765 O O . ILE A 1 221 ? 1.383 -4.699 8.544 1.00 94.12 221 ILE A O 1
ATOM 1769 N N . PHE A 1 222 ? 1.412 -6.165 6.857 1.00 95.88 222 PHE A N 1
ATOM 1770 C CA . PHE A 1 222 ? -0.053 -6.270 6.795 1.00 95.88 222 PHE A CA 1
ATOM 1771 C C . PHE A 1 222 ? -0.650 -6.823 8.103 1.00 95.88 222 PHE A C 1
ATOM 1773 O O . PHE A 1 222 ? -1.645 -6.299 8.619 1.00 95.88 222 PHE A O 1
ATOM 1780 N N . GLY A 1 223 ? -0.018 -7.847 8.688 1.00 95.12 223 GLY A N 1
ATOM 1781 C CA . GLY A 1 223 ? -0.412 -8.396 9.987 1.00 95.12 223 GLY A CA 1
ATOM 1782 C C . GLY A 1 223 ? -0.252 -7.386 11.129 1.00 95.12 223 GLY A C 1
AT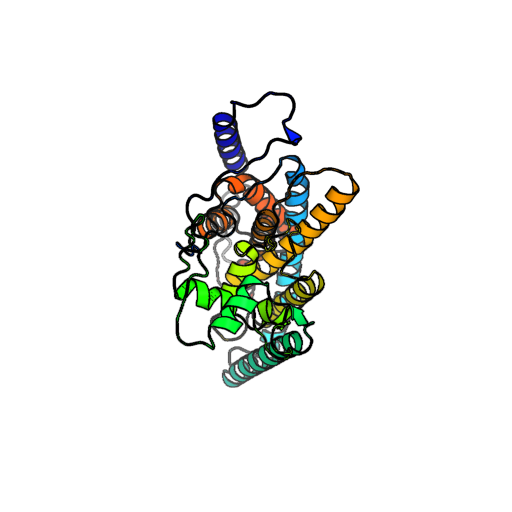OM 1783 O O . GLY A 1 223 ? -1.195 -7.156 11.892 1.00 95.12 223 GLY A O 1
ATOM 1784 N N . LEU A 1 224 ? 0.909 -6.729 11.214 1.00 94.31 224 LEU A N 1
ATOM 1785 C CA . LEU A 1 224 ? 1.188 -5.705 12.226 1.00 94.31 224 LEU A CA 1
ATOM 1786 C C . LEU A 1 224 ? 0.277 -4.481 12.072 1.00 94.31 224 LEU A C 1
ATOM 1788 O O . LEU A 1 224 ? -0.217 -3.961 13.069 1.00 94.31 224 LEU A O 1
ATOM 1792 N N . MET A 1 225 ? -0.015 -4.051 10.846 1.00 94.31 225 MET A N 1
ATOM 1793 C CA . MET A 1 225 ? -0.972 -2.984 10.540 1.00 94.31 225 MET A CA 1
ATOM 1794 C C . MET A 1 225 ? -2.379 -3.339 11.042 1.00 94.31 225 MET A C 1
ATOM 1796 O O . MET A 1 225 ? -3.033 -2.519 11.688 1.00 94.31 225 MET A O 1
ATOM 1800 N N . THR A 1 226 ? -2.832 -4.577 10.817 1.00 94.25 226 THR A N 1
ATOM 1801 C CA . THR A 1 226 ? -4.135 -5.067 11.309 1.00 94.25 226 THR A CA 1
ATOM 1802 C C . THR A 1 226 ? -4.205 -5.073 12.833 1.00 94.25 226 THR A C 1
ATOM 1804 O O . THR A 1 226 ? -5.225 -4.679 13.404 1.00 94.25 226 THR A O 1
ATOM 1807 N N . TRP A 1 227 ? -3.121 -5.489 13.492 1.00 93.44 227 TRP A N 1
ATOM 1808 C CA . TRP A 1 227 ? -3.035 -5.546 14.949 1.00 93.44 227 TRP A CA 1
ATOM 1809 C C . TRP A 1 227 ? -2.939 -4.153 15.587 1.00 93.44 227 TRP A C 1
ATOM 1811 O O . TRP A 1 227 ? -3.589 -3.882 16.596 1.00 93.44 227 TRP A O 1
ATOM 1821 N N . THR A 1 228 ? -2.134 -3.253 15.027 1.00 93.06 228 THR A N 1
ATOM 1822 C CA . THR A 1 228 ? -1.866 -1.918 15.595 1.00 93.06 228 THR A CA 1
ATOM 1823 C C . THR A 1 228 ? -3.045 -0.960 15.440 1.00 93.06 228 THR A C 1
ATOM 1825 O O . THR A 1 228 ? -3.284 -0.134 16.324 1.00 93.06 228 THR A O 1
ATOM 1828 N N . TYR A 1 229 ? -3.837 -1.090 14.373 1.00 91.88 229 TYR A N 1
ATOM 1829 C CA . TYR A 1 229 ? -4.979 -0.208 14.159 1.00 91.88 229 TYR A CA 1
ATOM 1830 C C . TYR A 1 229 ? -6.100 -0.471 15.179 1.00 91.88 229 TYR A C 1
ATOM 1832 O O . TYR A 1 229 ? -6.579 -1.597 15.322 1.00 91.88 229 TYR A O 1
ATOM 1840 N N . GLY A 1 230 ? -6.523 0.573 15.900 1.00 88.06 230 GLY A N 1
ATOM 1841 C CA . GLY A 1 230 ? -7.543 0.498 16.959 1.00 88.06 230 GLY A CA 1
ATOM 1842 C C . GLY A 1 230 ? -6.994 0.300 18.379 1.00 88.06 230 GLY A C 1
ATOM 1843 O O . GLY A 1 230 ? -7.778 0.169 19.322 1.00 88.06 230 GLY A O 1
ATOM 1844 N N . VAL A 1 231 ? -5.669 0.298 18.551 1.00 90.88 231 VAL A N 1
ATOM 1845 C CA . VAL A 1 231 ? -5.025 0.386 19.871 1.00 90.88 231 VAL A CA 1
ATOM 1846 C C . VAL A 1 231 ? -5.372 1.733 20.530 1.00 90.88 231 VAL A C 1
ATOM 1848 O O . VAL A 1 231 ? -5.704 2.708 19.859 1.00 90.88 231 VAL A O 1
ATOM 1851 N N . GLY A 1 232 ? -5.310 1.814 21.863 1.00 85.69 232 GLY A N 1
ATOM 1852 C CA . GLY A 1 232 ? -5.580 3.035 22.638 1.00 85.69 232 GLY A CA 1
ATOM 1853 C C . GLY A 1 232 ? -4.580 4.191 22.474 1.00 85.69 232 GLY A C 1
ATOM 1854 O O . GLY A 1 232 ? -4.407 4.948 23.423 1.00 85.69 232 GLY A O 1
ATOM 1855 N N . ALA A 1 233 ? -3.936 4.327 21.313 1.00 87.94 233 ALA A N 1
ATOM 1856 C CA . ALA A 1 233 ? -2.960 5.362 20.985 1.00 87.94 233 ALA A CA 1
ATOM 1857 C C . ALA A 1 233 ? -3.345 6.088 19.677 1.00 87.94 233 ALA A C 1
ATOM 1859 O O . ALA A 1 233 ? -3.960 5.474 18.797 1.00 87.94 233 ALA A O 1
ATOM 1860 N N . PRO A 1 234 ? -2.991 7.379 19.517 1.00 88.94 234 PRO A N 1
ATOM 1861 C CA . PRO A 1 234 ? -3.191 8.096 18.262 1.00 88.94 234 PRO A CA 1
ATOM 1862 C C . PRO A 1 234 ? -2.290 7.485 17.182 1.00 88.94 234 PRO A C 1
ATOM 1864 O O . PRO A 1 234 ? -1.068 7.551 17.270 1.00 88.94 234 PRO A O 1
ATOM 1867 N N . THR A 1 235 ? -2.895 6.853 16.178 1.00 88.81 235 THR A N 1
ATOM 1868 C CA . THR A 1 235 ? -2.180 6.164 15.096 1.00 88.81 235 THR A CA 1
ATOM 1869 C C . THR A 1 235 ? -2.774 6.538 13.743 1.00 88.81 235 THR A C 1
ATOM 1871 O O . THR A 1 235 ? -3.975 6.785 13.621 1.00 88.81 235 THR A O 1
ATOM 1874 N N . GLY A 1 236 ? -1.918 6.605 12.724 1.00 89.38 236 GLY A N 1
ATOM 1875 C CA . GLY A 1 236 ? -2.312 6.818 11.333 1.00 89.38 236 GLY A CA 1
ATOM 1876 C C . GLY A 1 236 ? -2.276 5.513 10.541 1.00 89.38 236 GLY A C 1
ATOM 1877 O O . GLY A 1 236 ? -1.444 4.651 10.808 1.00 89.38 236 GLY A O 1
ATOM 1878 N N . LEU A 1 237 ? -3.165 5.382 9.552 1.00 90.88 237 LEU A N 1
ATOM 1879 C CA . LEU A 1 237 ? -3.253 4.192 8.695 1.00 90.88 237 LEU A CA 1
ATOM 1880 C C . LEU A 1 237 ? -2.649 4.400 7.294 1.00 90.88 237 LEU A C 1
ATOM 1882 O O . LEU A 1 237 ? -2.249 3.431 6.662 1.00 90.88 237 LEU A O 1
ATOM 1886 N N . PHE A 1 238 ? -2.526 5.655 6.844 1.00 91.31 238 PHE A N 1
ATOM 1887 C CA . PHE A 1 238 ? -2.139 6.009 5.471 1.00 91.31 238 PHE A CA 1
ATOM 1888 C C . PHE A 1 238 ? -0.761 5.471 5.049 1.00 91.31 238 PHE A C 1
ATOM 1890 O O . PHE A 1 238 ? -0.643 4.814 4.016 1.00 91.31 238 PHE A O 1
ATOM 1897 N N . VAL A 1 239 ? 0.289 5.719 5.838 1.00 91.38 239 VAL A N 1
ATOM 1898 C CA . VAL A 1 239 ? 1.656 5.296 5.476 1.00 91.38 239 VAL A CA 1
ATOM 1899 C C . VAL A 1 239 ? 1.791 3.763 5.456 1.00 91.38 239 VAL A C 1
ATOM 1901 O O . VAL A 1 239 ? 2.274 3.241 4.451 1.00 91.38 239 VAL A O 1
ATOM 1904 N N . PRO A 1 240 ? 1.309 3.009 6.468 1.00 93.44 240 PRO A N 1
ATOM 1905 C CA . PRO A 1 240 ? 1.309 1.546 6.407 1.00 93.44 240 PRO A CA 1
ATOM 1906 C C . PRO A 1 240 ? 0.547 0.957 5.219 1.00 93.44 240 PRO A C 1
ATOM 1908 O O . PRO A 1 240 ? 1.060 0.046 4.571 1.00 93.44 240 PRO A O 1
ATOM 1911 N N . THR A 1 241 ? -0.635 1.488 4.882 1.00 94.81 241 THR A N 1
ATOM 1912 C CA . THR A 1 241 ? -1.393 1.018 3.709 1.00 94.81 241 THR A CA 1
ATOM 1913 C C . THR A 1 241 ? -0.638 1.232 2.406 1.00 94.81 241 THR A C 1
ATOM 1915 O O . THR A 1 241 ? -0.640 0.344 1.554 1.00 94.81 241 THR A O 1
ATOM 1918 N N . LEU A 1 242 ? 0.020 2.388 2.260 1.00 94.06 242 LEU A N 1
ATOM 1919 C CA . LEU A 1 242 ? 0.815 2.704 1.078 1.00 94.06 242 LEU A CA 1
ATOM 1920 C C . LEU A 1 242 ? 2.037 1.790 0.984 1.00 94.06 242 LEU A C 1
ATOM 1922 O O . LEU A 1 242 ? 2.307 1.279 -0.092 1.00 94.06 242 LEU A O 1
ATOM 1926 N N . ALA A 1 243 ? 2.727 1.519 2.096 1.00 93.44 243 ALA A N 1
ATOM 1927 C CA . ALA A 1 243 ? 3.903 0.644 2.117 1.00 93.44 243 ALA A CA 1
ATOM 1928 C C . ALA A 1 243 ? 3.561 -0.808 1.756 1.00 93.44 243 ALA A C 1
ATOM 1930 O O . ALA A 1 243 ? 4.234 -1.413 0.923 1.00 93.44 243 ALA A O 1
ATOM 1931 N N . VAL A 1 244 ? 2.483 -1.359 2.326 1.00 95.69 244 VAL A N 1
ATOM 1932 C CA . VAL A 1 244 ? 2.014 -2.711 1.979 1.00 95.69 244 VAL A CA 1
ATOM 1933 C C . VAL A 1 244 ? 1.577 -2.777 0.516 1.00 95.69 244 VAL A C 1
ATOM 1935 O O . VAL A 1 244 ? 1.910 -3.732 -0.184 1.00 95.69 244 VAL A O 1
ATOM 1938 N N . GLY A 1 245 ? 0.853 -1.760 0.040 1.00 95.50 245 GLY A N 1
ATOM 1939 C CA . GLY A 1 245 ? 0.437 -1.685 -1.356 1.00 95.50 245 GLY A CA 1
ATOM 1940 C C . GLY A 1 245 ? 1.610 -1.509 -2.324 1.00 95.50 245 GLY A C 1
ATOM 1941 O O . GLY A 1 245 ? 1.601 -2.123 -3.385 1.00 95.50 245 GLY A O 1
ATOM 1942 N N . ALA A 1 246 ? 2.641 -0.747 -1.955 1.00 93.38 246 ALA A N 1
ATOM 1943 C CA . ALA A 1 246 ? 3.851 -0.577 -2.757 1.00 93.38 246 ALA A CA 1
ATOM 1944 C C . ALA A 1 246 ? 4.609 -1.898 -2.906 1.00 93.38 246 ALA A C 1
ATOM 1946 O O . ALA A 1 246 ? 4.932 -2.294 -4.023 1.00 93.38 246 ALA A O 1
ATOM 1947 N N . ALA A 1 247 ? 4.792 -2.633 -1.804 1.00 93.69 247 ALA A N 1
ATOM 1948 C CA . ALA A 1 247 ? 5.388 -3.966 -1.838 1.00 93.69 247 ALA A CA 1
ATOM 1949 C C . ALA A 1 247 ? 4.552 -4.952 -2.676 1.00 93.69 247 ALA A C 1
ATOM 1951 O O . ALA A 1 247 ? 5.103 -5.725 -3.457 1.00 93.69 247 ALA A O 1
ATOM 1952 N N . PHE A 1 248 ? 3.218 -4.902 -2.568 1.00 95.50 248 PHE A N 1
ATOM 1953 C CA . PHE A 1 248 ? 2.323 -5.688 -3.425 1.00 95.50 248 PHE A CA 1
ATOM 1954 C C . PHE A 1 248 ? 2.494 -5.327 -4.906 1.00 95.50 248 PHE A C 1
ATOM 1956 O O . PHE A 1 248 ? 2.606 -6.212 -5.752 1.00 95.50 248 PHE A O 1
ATOM 1963 N N . GLY A 1 249 ? 2.557 -4.032 -5.211 1.00 93.81 249 GLY A N 1
ATOM 1964 C CA . GLY A 1 249 ? 2.759 -3.518 -6.557 1.00 93.81 249 GLY A CA 1
ATOM 1965 C C . GLY A 1 249 ? 4.064 -3.999 -7.177 1.00 93.81 249 GLY A C 1
ATOM 1966 O O . GLY A 1 249 ? 4.054 -4.520 -8.288 1.00 93.81 249 GLY A O 1
ATOM 1967 N N . GLN A 1 250 ? 5.165 -3.929 -6.431 1.00 90.56 250 GLN A N 1
ATOM 1968 C CA . GLN A 1 250 ? 6.458 -4.439 -6.885 1.00 90.56 250 GLN A CA 1
ATOM 1969 C C . GLN A 1 250 ? 6.450 -5.956 -7.119 1.00 90.56 250 GLN A C 1
ATOM 1971 O O . GLN A 1 250 ? 6.988 -6.435 -8.116 1.00 90.56 250 GLN A O 1
ATOM 1976 N N . LEU A 1 251 ? 5.802 -6.735 -6.247 1.00 92.06 251 LEU A N 1
ATOM 1977 C CA . LEU A 1 251 ? 5.668 -8.180 -6.456 1.00 92.06 251 LEU A CA 1
ATOM 1978 C C . LEU A 1 251 ? 4.921 -8.499 -7.758 1.00 92.06 251 LEU A C 1
ATOM 1980 O O . LEU A 1 251 ? 5.338 -9.392 -8.498 1.00 92.06 251 LEU A O 1
ATOM 1984 N N . VAL A 1 252 ? 3.848 -7.760 -8.054 1.00 93.06 252 VAL A N 1
ATOM 1985 C CA . VAL A 1 252 ? 3.109 -7.913 -9.314 1.00 93.06 252 VAL A CA 1
ATOM 1986 C C . VAL A 1 252 ? 3.968 -7.485 -10.499 1.00 93.06 252 VAL A C 1
ATOM 1988 O O . VAL A 1 252 ? 4.084 -8.257 -11.445 1.00 93.06 252 VAL A O 1
ATOM 1991 N N . GLY A 1 253 ? 4.614 -6.318 -10.439 1.00 89.81 253 GLY A N 1
ATOM 1992 C CA . GLY A 1 253 ? 5.446 -5.814 -11.533 1.00 89.81 253 GLY A CA 1
ATOM 1993 C C . GLY A 1 253 ? 6.587 -6.767 -11.900 1.00 89.81 253 GLY A C 1
ATOM 1994 O O . GLY A 1 253 ? 6.789 -7.041 -13.078 1.00 89.81 253 GLY A O 1
ATOM 1995 N N . ARG A 1 254 ? 7.248 -7.398 -10.919 1.00 86.56 254 ARG A N 1
ATOM 1996 C CA . ARG A 1 254 ? 8.240 -8.462 -11.182 1.00 86.56 254 ARG A CA 1
ATOM 1997 C C . ARG A 1 254 ? 7.637 -9.696 -11.837 1.00 86.56 254 ARG A C 1
ATOM 1999 O O . ARG A 1 254 ? 8.268 -10.310 -12.692 1.00 86.56 254 ARG A O 1
ATOM 2006 N N . GLY A 1 255 ? 6.427 -10.069 -11.427 1.00 88.69 255 GLY A N 1
ATOM 2007 C CA . GLY A 1 255 ? 5.678 -11.140 -12.073 1.00 88.69 255 GLY A CA 1
ATOM 2008 C C . GLY A 1 255 ? 5.410 -10.828 -13.545 1.00 88.69 255 GLY A C 1
ATOM 2009 O O . GLY A 1 255 ? 5.605 -11.695 -14.391 1.00 88.69 255 GLY A O 1
ATOM 2010 N N . VAL A 1 256 ? 5.025 -9.586 -13.856 1.00 88.00 256 VAL A N 1
ATOM 2011 C CA . VAL A 1 256 ? 4.806 -9.132 -15.238 1.00 88.00 256 VAL A CA 1
ATOM 2012 C C . VAL A 1 256 ? 6.120 -9.108 -16.020 1.00 88.00 256 VAL A C 1
ATOM 2014 O O . VAL A 1 256 ? 6.149 -9.642 -17.122 1.00 88.00 256 VAL A O 1
ATOM 2017 N N . MET A 1 257 ? 7.213 -8.592 -15.447 1.00 83.56 257 MET A N 1
ATOM 2018 C CA . MET A 1 257 ? 8.543 -8.615 -16.076 1.00 83.56 257 MET A CA 1
ATOM 2019 C C . MET A 1 257 ? 8.986 -10.039 -16.429 1.00 83.56 257 MET A C 1
ATOM 2021 O O . MET A 1 257 ? 9.357 -10.305 -17.568 1.00 83.56 257 MET A O 1
ATOM 2025 N N . TYR A 1 258 ? 8.862 -10.980 -15.488 1.00 84.19 258 TYR A N 1
ATOM 2026 C CA . TYR A 1 258 ? 9.216 -12.384 -15.717 1.00 84.19 258 TYR A CA 1
ATOM 2027 C C . TYR A 1 258 ? 8.377 -13.040 -16.829 1.00 84.19 258 TYR A C 1
ATOM 2029 O O . TYR A 1 258 ? 8.866 -13.895 -17.570 1.00 84.19 258 TYR A O 1
ATOM 2037 N N . LEU A 1 259 ? 7.100 -12.664 -16.947 1.00 84.06 259 LEU A N 1
ATOM 2038 C CA . LEU A 1 259 ? 6.225 -13.148 -18.017 1.00 84.06 259 LEU A CA 1
ATOM 2039 C C . LEU A 1 259 ? 6.551 -12.491 -19.366 1.00 84.06 259 LEU A C 1
ATOM 2041 O O . LEU A 1 259 ? 6.580 -13.187 -20.377 1.00 84.06 259 LEU A O 1
ATOM 2045 N N . ALA A 1 260 ? 6.849 -11.192 -19.383 1.00 79.75 260 ALA A N 1
ATOM 2046 C CA . ALA A 1 260 ? 7.208 -10.455 -20.594 1.00 79.75 260 ALA A CA 1
ATOM 2047 C C . ALA A 1 260 ? 8.528 -10.955 -21.208 1.00 79.75 260 ALA A C 1
ATOM 2049 O O . ALA A 1 260 ? 8.611 -11.142 -22.424 1.00 79.75 260 ALA A O 1
ATOM 2050 N N . GLU A 1 261 ? 9.524 -11.274 -20.372 1.00 78.12 261 GLU A N 1
ATOM 2051 C CA . GLU A 1 261 ? 10.784 -11.889 -20.812 1.00 78.12 261 GLU A CA 1
ATOM 2052 C C . GLU A 1 261 ? 10.568 -13.253 -21.482 1.00 78.12 261 GLU A C 1
ATOM 2054 O O . GLU A 1 261 ? 11.247 -13.580 -22.459 1.00 78.12 261 GLU A O 1
ATOM 2059 N N . ARG A 1 262 ? 9.603 -14.048 -20.995 1.00 78.19 262 ARG A N 1
ATOM 2060 C CA . ARG A 1 262 ? 9.258 -15.350 -21.588 1.00 78.19 262 ARG A CA 1
ATOM 2061 C C . ARG A 1 262 ? 8.668 -15.238 -22.988 1.00 78.19 262 ARG A C 1
ATOM 2063 O O . ARG A 1 262 ? 8.935 -16.109 -23.812 1.00 78.19 262 ARG A O 1
ATOM 2070 N N . ASP A 1 263 ? 7.891 -14.192 -23.241 1.00 76.00 263 ASP A N 1
ATOM 2071 C CA . ASP A 1 263 ? 7.189 -13.988 -24.509 1.00 76.00 263 ASP A CA 1
ATOM 2072 C C . ASP A 1 263 ? 8.011 -13.160 -25.520 1.00 76.00 263 ASP A C 1
ATOM 2074 O O . ASP A 1 263 ? 7.502 -12.784 -26.575 1.00 76.00 263 ASP A O 1
ATOM 2078 N N . HIS A 1 264 ? 9.297 -12.898 -25.231 1.00 65.88 264 HIS A N 1
ATOM 2079 C CA . HIS A 1 264 ? 10.209 -12.081 -26.048 1.00 65.88 264 HIS A CA 1
ATOM 2080 C C . HIS A 1 264 ? 9.706 -10.652 -26.334 1.00 65.88 264 HIS A C 1
ATOM 2082 O O . HIS A 1 264 ? 10.170 -10.001 -27.273 1.00 65.88 264 HIS A O 1
ATOM 2088 N N . LEU A 1 265 ? 8.796 -10.136 -25.509 1.00 64.81 265 LEU A N 1
ATOM 2089 C CA . LEU A 1 265 ? 8.396 -8.734 -25.525 1.00 64.81 265 LEU A CA 1
ATOM 2090 C C . LEU A 1 265 ? 9.500 -7.939 -24.817 1.00 64.81 265 LEU A C 1
ATOM 2092 O O . LEU A 1 265 ? 9.497 -7.794 -23.599 1.00 64.81 265 LEU A O 1
ATOM 2096 N N . SER A 1 266 ? 10.494 -7.476 -25.580 1.00 52.28 266 SER A N 1
ATOM 2097 C CA . SER A 1 266 ? 11.633 -6.687 -25.089 1.00 52.28 266 SER A CA 1
ATOM 2098 C C . SER A 1 266 ? 11.235 -5.240 -24.762 1.00 52.28 266 SER A C 1
ATOM 2100 O O . SER A 1 266 ? 11.847 -4.291 -25.259 1.00 52.28 266 SER A O 1
ATOM 2102 N N . GLU A 1 267 ? 10.171 -5.054 -23.986 1.00 61.09 267 GLU A N 1
ATOM 2103 C CA . GLU A 1 267 ? 9.753 -3.740 -23.509 1.00 61.09 267 GLU A CA 1
ATOM 2104 C C . GLU A 1 267 ? 10.233 -3.534 -22.076 1.00 61.09 267 GLU A C 1
ATOM 2106 O O . GLU A 1 267 ? 10.022 -4.366 -21.195 1.00 61.09 267 GLU A O 1
ATOM 2111 N N . ASN A 1 268 ? 10.893 -2.399 -21.839 1.00 69.75 268 ASN A N 1
ATOM 2112 C CA . ASN A 1 268 ? 11.355 -2.029 -20.508 1.00 69.75 268 ASN A CA 1
ATOM 2113 C C . ASN A 1 268 ? 10.143 -1.630 -19.657 1.00 69.75 268 ASN A C 1
ATOM 2115 O O . ASN A 1 268 ? 9.611 -0.527 -19.814 1.00 69.75 268 ASN A O 1
ATOM 2119 N N . ILE A 1 269 ? 9.703 -2.539 -18.788 1.00 77.75 269 ILE A N 1
ATOM 2120 C CA . ILE A 1 269 ? 8.634 -2.311 -17.813 1.00 77.75 269 ILE A CA 1
ATOM 2121 C C . ILE A 1 269 ? 9.204 -1.579 -16.600 1.00 77.75 269 ILE A C 1
ATOM 2123 O O . ILE A 1 269 ? 10.218 -1.979 -16.025 1.00 77.75 269 ILE A O 1
ATOM 2127 N N . ASP A 1 270 ? 8.509 -0.525 -16.189 1.00 78.69 270 ASP A N 1
ATOM 2128 C CA . ASP A 1 270 ? 8.880 0.297 -15.046 1.00 78.69 270 ASP A CA 1
ATOM 2129 C C . ASP A 1 270 ? 8.274 -0.215 -13.748 1.00 78.69 270 ASP A C 1
ATOM 2131 O O . ASP A 1 270 ? 7.086 -0.041 -13.471 1.00 78.69 270 ASP A O 1
ATOM 2135 N N . LEU A 1 271 ? 9.103 -0.774 -12.875 1.00 81.81 271 LEU A N 1
ATOM 2136 C CA . LEU A 1 271 ? 8.616 -1.335 -11.620 1.00 81.81 271 LEU A CA 1
ATOM 2137 C C . LEU A 1 271 ? 8.088 -0.286 -10.627 1.00 81.81 271 LEU A C 1
ATOM 2139 O O . LEU A 1 271 ? 7.200 -0.574 -9.821 1.00 81.81 271 LEU A O 1
ATOM 2143 N N . HIS A 1 272 ? 8.585 0.950 -10.708 1.00 83.12 272 HIS A N 1
ATOM 2144 C CA . HIS A 1 272 ? 8.136 2.048 -9.847 1.00 83.12 272 HIS A CA 1
ATOM 2145 C C . HIS A 1 272 ? 6.679 2.421 -10.118 1.00 83.12 272 HIS A C 1
ATOM 2147 O O . HIS A 1 272 ? 5.923 2.676 -9.179 1.00 83.12 272 HIS A O 1
ATOM 2153 N N . THR A 1 273 ? 6.249 2.372 -11.382 1.00 86.62 273 THR A N 1
ATOM 2154 C CA . THR A 1 273 ? 4.849 2.591 -11.754 1.00 86.62 273 THR A CA 1
ATOM 2155 C C . THR A 1 273 ? 3.944 1.569 -11.068 1.00 86.62 273 THR A C 1
ATOM 2157 O O . THR A 1 273 ? 2.943 1.939 -10.451 1.00 86.62 273 THR A O 1
ATOM 2160 N N . TYR A 1 274 ? 4.332 0.290 -11.073 1.00 91.06 274 TYR A N 1
ATOM 2161 C CA . TYR A 1 274 ? 3.577 -0.768 -10.397 1.00 91.06 274 TYR A CA 1
ATOM 2162 C C . TYR A 1 274 ? 3.561 -0.591 -8.875 1.00 91.06 274 TYR A C 1
ATOM 2164 O O . TYR A 1 274 ? 2.519 -0.815 -8.257 1.00 91.06 274 TYR A O 1
ATOM 2172 N N . ALA A 1 275 ? 4.665 -0.143 -8.267 1.00 90.94 275 ALA A N 1
ATOM 2173 C CA . ALA A 1 275 ? 4.719 0.172 -6.839 1.00 90.94 275 ALA A CA 1
ATOM 2174 C C . ALA A 1 275 ? 3.705 1.269 -6.463 1.00 90.94 275 ALA A C 1
ATOM 2176 O O . ALA A 1 275 ? 2.899 1.088 -5.548 1.00 90.94 275 ALA A O 1
ATOM 2177 N N . VAL A 1 276 ? 3.672 2.377 -7.212 1.00 90.88 276 VAL A N 1
ATOM 2178 C CA . VAL A 1 276 ? 2.732 3.488 -6.975 1.00 90.88 276 VAL A CA 1
ATOM 2179 C C . VAL A 1 276 ? 1.282 3.049 -7.195 1.00 90.88 276 VAL A C 1
ATOM 2181 O O . VAL A 1 276 ? 0.410 3.336 -6.369 1.00 90.88 276 VAL A O 1
ATOM 2184 N N . VAL A 1 277 ? 1.016 2.299 -8.266 1.00 93.69 277 VAL A N 1
ATOM 2185 C CA . VAL A 1 277 ? -0.320 1.769 -8.571 1.00 93.69 277 VAL A CA 1
ATOM 2186 C C . VAL A 1 277 ? -0.800 0.792 -7.492 1.00 93.69 277 VAL A C 1
ATOM 2188 O O . VAL A 1 277 ? -1.955 0.868 -7.066 1.00 93.69 277 VAL A O 1
ATOM 2191 N N . GLY A 1 278 ? 0.071 -0.091 -6.999 1.00 95.19 278 GLY A N 1
ATOM 2192 C CA . GLY A 1 278 ? -0.239 -1.009 -5.900 1.00 95.19 278 GLY A CA 1
ATOM 2193 C C . GLY A 1 278 ? -0.507 -0.281 -4.579 1.00 95.19 278 GLY A C 1
ATOM 2194 O O . GLY A 1 278 ? -1.466 -0.610 -3.873 1.00 95.19 278 GLY A O 1
ATOM 2195 N N . ALA A 1 279 ? 0.284 0.753 -4.270 1.00 94.44 279 ALA A N 1
ATOM 2196 C CA . ALA A 1 279 ? 0.087 1.612 -3.103 1.00 94.44 279 ALA A CA 1
ATOM 2197 C C . ALA A 1 279 ? -1.295 2.284 -3.136 1.00 94.44 279 ALA A C 1
ATOM 2199 O O . ALA A 1 279 ? -2.051 2.220 -2.160 1.00 94.44 279 ALA A O 1
ATOM 2200 N N . ALA A 1 280 ? -1.660 2.851 -4.288 1.00 94.81 280 ALA A N 1
ATOM 2201 C CA . ALA A 1 280 ? -2.965 3.455 -4.522 1.00 94.81 280 ALA A CA 1
ATOM 2202 C C . ALA A 1 280 ? -4.116 2.442 -4.423 1.00 94.81 280 ALA A C 1
ATOM 2204 O O . ALA A 1 280 ? -5.130 2.736 -3.787 1.00 94.81 280 ALA A O 1
ATOM 2205 N N . ALA A 1 281 ? -3.960 1.242 -4.991 1.00 96.75 281 ALA A N 1
ATOM 2206 C CA . ALA A 1 281 ? -4.976 0.192 -4.952 1.00 96.75 281 ALA A CA 1
ATOM 2207 C C . ALA A 1 281 ? -5.300 -0.251 -3.514 1.00 96.75 281 ALA A C 1
ATOM 2209 O O . ALA A 1 281 ? -6.471 -0.357 -3.143 1.00 96.75 281 ALA A O 1
ATOM 2210 N N . MET A 1 282 ? -4.279 -0.458 -2.676 1.00 96.25 282 MET A N 1
ATOM 2211 C CA . MET A 1 282 ? -4.464 -0.845 -1.272 1.00 96.25 282 MET A CA 1
ATOM 2212 C C . MET A 1 282 ? -5.062 0.294 -0.427 1.00 96.25 282 MET A C 1
ATOM 2214 O O . MET A 1 282 ? -5.985 0.075 0.367 1.00 96.25 282 MET A O 1
ATOM 2218 N N . LEU A 1 283 ? -4.582 1.530 -0.604 1.00 95.19 283 LEU A N 1
ATOM 2219 C CA . LEU A 1 283 ? -5.105 2.692 0.122 1.00 95.19 283 LEU A CA 1
ATOM 2220 C C . LEU A 1 283 ? -6.559 3.008 -0.287 1.00 95.19 283 LEU A C 1
ATOM 2222 O O . LEU A 1 283 ? -7.412 3.239 0.574 1.00 95.19 283 LEU A O 1
ATOM 2226 N N . GLY A 1 284 ? -6.876 2.946 -1.584 1.00 94.56 284 GLY A N 1
ATOM 2227 C CA . GLY A 1 284 ? -8.237 3.097 -2.109 1.00 94.56 284 GLY A CA 1
ATOM 2228 C C . GLY A 1 284 ? -9.181 1.989 -1.633 1.00 94.56 284 GLY A C 1
ATOM 2229 O O . GLY A 1 284 ? -10.315 2.262 -1.236 1.00 94.56 284 GLY A O 1
ATOM 2230 N N . GLY A 1 285 ? -8.697 0.744 -1.588 1.00 94.69 285 GLY A N 1
ATOM 2231 C CA . GLY A 1 285 ? -9.460 -0.408 -1.105 1.00 94.69 285 GLY A CA 1
ATOM 2232 C C . GLY A 1 285 ? -9.766 -0.378 0.397 1.00 94.69 285 GLY A C 1
ATOM 2233 O O . GLY A 1 285 ? -10.819 -0.852 0.813 1.00 94.69 285 GLY A O 1
ATOM 2234 N N . THR A 1 286 ? -8.882 0.182 1.225 1.00 95.19 286 THR A N 1
ATOM 2235 C CA . THR A 1 286 ? -9.081 0.265 2.689 1.00 95.19 286 THR A CA 1
ATOM 2236 C C . THR A 1 286 ? -9.948 1.449 3.116 1.00 95.19 286 THR A C 1
ATOM 2238 O O . THR A 1 286 ? -10.783 1.323 4.014 1.00 95.19 286 THR A O 1
ATOM 2241 N N . THR A 1 287 ? -9.767 2.607 2.485 1.00 94.06 287 THR A N 1
ATOM 2242 C CA . THR A 1 287 ? -10.435 3.857 2.886 1.00 94.06 287 THR A CA 1
ATOM 2243 C C . THR A 1 287 ? -11.710 4.168 2.102 1.00 94.06 287 THR A C 1
ATOM 2245 O O . THR A 1 287 ? -12.517 4.950 2.590 1.00 94.06 287 THR A O 1
ATOM 2248 N N . ARG A 1 288 ? -11.908 3.581 0.910 1.00 93.00 288 ARG A N 1
ATOM 2249 C CA . ARG A 1 288 ? -13.027 3.863 -0.021 1.00 93.00 288 ARG A CA 1
ATOM 2250 C C . ARG A 1 288 ? -13.077 5.283 -0.591 1.00 93.00 288 ARG A C 1
ATOM 2252 O O . ARG A 1 288 ? -14.067 5.655 -1.225 1.00 93.00 288 ARG A O 1
ATOM 2259 N N . MET A 1 289 ? -12.010 6.068 -0.439 1.00 90.69 289 MET A N 1
ATOM 2260 C CA . MET A 1 289 ? -11.909 7.400 -1.043 1.00 90.69 289 MET A CA 1
ATOM 2261 C C . MET A 1 289 ? -11.301 7.301 -2.452 1.00 90.69 289 MET A C 1
ATOM 2263 O O . MET A 1 289 ? -10.375 6.530 -2.684 1.00 90.69 289 MET A O 1
ATOM 2267 N N . THR A 1 290 ? -11.814 8.069 -3.418 1.00 88.62 290 THR A N 1
ATOM 2268 C CA . THR A 1 290 ? -11.393 7.964 -4.832 1.00 88.62 290 THR A CA 1
ATOM 2269 C C . THR A 1 290 ? -10.573 9.165 -5.287 1.00 88.62 290 THR A C 1
ATOM 2271 O O . THR A 1 290 ? -9.367 9.051 -5.501 1.00 88.62 290 THR A O 1
ATOM 2274 N N . ILE A 1 291 ? -11.207 10.335 -5.399 1.00 88.50 291 ILE A N 1
ATOM 2275 C CA . ILE A 1 291 ? -10.580 11.552 -5.938 1.00 88.50 291 ILE A CA 1
ATOM 2276 C C . ILE A 1 291 ? -9.437 12.018 -5.029 1.00 88.50 291 ILE A C 1
ATOM 2278 O O . ILE A 1 291 ? -8.327 12.228 -5.506 1.00 88.50 291 ILE A O 1
ATOM 2282 N N . SER A 1 292 ? -9.674 12.103 -3.717 1.00 89.81 292 SER A N 1
ATOM 2283 C CA . SER A 1 292 ? -8.669 12.574 -2.756 1.00 89.81 292 SER A CA 1
ATOM 2284 C C . SER A 1 292 ? -7.430 11.682 -2.704 1.00 89.81 292 SER A C 1
ATOM 2286 O O . SER A 1 292 ? -6.327 12.201 -2.603 1.00 89.81 292 SER A O 1
ATOM 2288 N N . ILE A 1 293 ? -7.588 10.357 -2.811 1.00 91.06 293 ILE A N 1
ATOM 2289 C CA . ILE A 1 293 ? -6.445 9.429 -2.820 1.00 91.06 293 ILE A CA 1
ATOM 2290 C C . ILE A 1 293 ? -5.675 9.521 -4.122 1.00 91.06 293 ILE A C 1
ATOM 2292 O O . ILE A 1 293 ? -4.450 9.528 -4.091 1.00 91.06 293 ILE A O 1
ATOM 2296 N N . THR A 1 294 ? -6.379 9.623 -5.249 1.00 88.81 294 THR A N 1
ATOM 2297 C CA . THR A 1 294 ? -5.723 9.799 -6.548 1.00 88.81 294 THR A CA 1
ATOM 2298 C C . THR A 1 294 ? -4.838 11.043 -6.518 1.00 88.81 294 THR A C 1
ATOM 2300 O O . THR A 1 294 ? -3.668 10.966 -6.875 1.00 88.81 294 THR A O 1
ATOM 2303 N N . LEU A 1 295 ? -5.377 12.170 -6.037 1.00 88.31 295 LEU A N 1
ATOM 2304 C CA . LEU A 1 295 ? -4.625 13.417 -5.911 1.00 88.31 295 LEU A CA 1
ATOM 2305 C C . LEU A 1 295 ? -3.486 13.297 -4.898 1.00 88.31 295 LEU A C 1
ATOM 2307 O O . LEU A 1 295 ? -2.381 13.715 -5.202 1.00 88.31 295 LEU A O 1
ATOM 2311 N N . LEU A 1 296 ? -3.718 12.680 -3.736 1.00 88.81 296 LEU A N 1
ATOM 2312 C CA . LEU A 1 296 ? -2.675 12.479 -2.730 1.00 88.81 296 LEU A CA 1
ATOM 2313 C C . LEU A 1 296 ? -1.504 11.674 -3.295 1.00 88.81 296 LEU A C 1
ATOM 2315 O O . LEU A 1 296 ? -0.357 12.079 -3.139 1.00 88.81 296 LEU A O 1
ATOM 2319 N N . VAL A 1 297 ? -1.769 10.541 -3.947 1.00 86.00 297 VAL A N 1
ATOM 2320 C CA . VAL A 1 297 ? -0.713 9.685 -4.506 1.00 86.00 297 VAL A CA 1
ATOM 2321 C C . VAL A 1 297 ? -0.007 10.390 -5.663 1.00 86.00 297 VAL A C 1
ATOM 2323 O O . VAL A 1 297 ? 1.217 10.352 -5.736 1.00 86.00 297 VAL A O 1
ATOM 2326 N N . MET A 1 298 ? -0.745 11.090 -6.524 1.00 82.62 298 MET A N 1
ATOM 2327 C CA . MET A 1 298 ? -0.163 11.856 -7.628 1.00 82.62 298 MET A CA 1
ATOM 2328 C C . MET A 1 298 ? 0.738 12.999 -7.133 1.00 82.62 298 MET A C 1
ATOM 2330 O O . MET A 1 298 ? 1.888 13.068 -7.551 1.00 82.62 298 MET A O 1
ATOM 2334 N N . GLU A 1 299 ? 0.276 13.822 -6.192 1.00 83.06 299 GLU A N 1
ATOM 2335 C CA . GLU A 1 299 ? 1.037 14.953 -5.631 1.00 83.06 299 GLU A CA 1
ATOM 2336 C C . GLU A 1 299 ? 2.223 14.500 -4.773 1.00 83.06 299 GLU A C 1
ATOM 2338 O O . GLU A 1 299 ? 3.257 15.155 -4.710 1.00 83.06 299 GLU A O 1
ATOM 2343 N N . THR A 1 300 ? 2.108 13.366 -4.079 1.00 78.56 300 THR A N 1
ATOM 2344 C CA . THR A 1 300 ? 3.225 12.869 -3.261 1.00 78.56 300 THR A CA 1
ATOM 2345 C C . THR A 1 300 ? 4.330 12.242 -4.106 1.00 78.56 300 THR A C 1
ATOM 2347 O O . THR A 1 300 ? 5.502 12.405 -3.772 1.00 78.56 300 THR A O 1
ATOM 2350 N N . THR A 1 301 ? 3.979 11.565 -5.203 1.00 76.25 301 THR A N 1
ATOM 2351 C CA . THR A 1 301 ? 4.942 10.894 -6.097 1.00 76.25 301 THR A CA 1
ATOM 2352 C C . THR A 1 301 ? 5.445 11.782 -7.233 1.00 76.25 301 THR A C 1
ATOM 2354 O O . THR A 1 301 ? 6.515 11.527 -7.787 1.00 76.25 301 THR A O 1
ATOM 2357 N N . GLY A 1 302 ? 4.687 12.820 -7.577 1.00 73.50 302 GLY A N 1
ATOM 2358 C CA . GLY A 1 302 ? 4.943 13.725 -8.692 1.00 73.50 302 GLY A CA 1
ATOM 2359 C C . GLY A 1 302 ? 4.780 13.135 -10.081 1.00 73.50 302 GLY A C 1
ATOM 2360 O O . GLY A 1 302 ? 5.305 13.678 -11.053 1.00 73.50 302 GLY A O 1
ATOM 2361 N N . ALA A 1 303 ? 4.039 12.034 -10.177 1.00 70.38 303 ALA A N 1
ATOM 2362 C CA . ALA A 1 303 ? 3.763 11.319 -11.412 1.00 70.38 303 ALA A CA 1
ATOM 2363 C C . ALA A 1 303 ? 2.400 11.731 -11.998 1.00 70.38 303 ALA A C 1
ATOM 2365 O O . ALA A 1 303 ? 1.443 10.953 -11.986 1.00 70.38 303 ALA A O 1
ATOM 2366 N N . MET A 1 304 ? 2.283 12.965 -12.503 1.00 74.25 304 MET A N 1
ATOM 2367 C CA . MET A 1 304 ? 1.018 13.474 -13.068 1.00 74.25 304 MET A CA 1
ATOM 2368 C C . MET A 1 304 ? 0.532 12.648 -14.272 1.00 74.25 304 MET A C 1
ATOM 2370 O O . MET A 1 304 ? -0.667 12.483 -14.488 1.00 74.25 304 MET A O 1
ATOM 2374 N N . GLU A 1 305 ? 1.451 12.054 -15.030 1.00 76.00 305 GLU A N 1
ATOM 2375 C CA . GLU A 1 305 ? 1.139 11.226 -16.202 1.00 76.00 305 GLU A CA 1
ATOM 2376 C C . GLU A 1 305 ? 0.519 9.857 -15.819 1.00 76.00 305 GLU A C 1
ATOM 2378 O O . GLU A 1 305 ? -0.091 9.187 -16.657 1.00 76.00 305 GLU A O 1
ATOM 2383 N N . LEU A 1 306 ? 0.585 9.461 -14.536 1.00 81.50 306 LEU A N 1
ATOM 2384 C CA . LEU A 1 306 ? -0.050 8.249 -13.994 1.00 81.50 306 LEU A CA 1
ATOM 2385 C C . LEU A 1 306 ? -1.499 8.463 -13.523 1.00 81.50 306 LEU A C 1
ATOM 2387 O O . LEU A 1 306 ? -2.127 7.527 -13.027 1.00 81.50 306 LEU A O 1
ATOM 2391 N N . ILE A 1 307 ? -2.081 9.657 -13.682 1.00 84.81 307 ILE A N 1
ATOM 2392 C CA . ILE A 1 307 ? -3.438 9.946 -13.181 1.00 84.81 307 ILE A CA 1
ATOM 2393 C C . ILE A 1 307 ? -4.481 8.960 -13.730 1.00 84.81 307 ILE A C 1
ATOM 2395 O O . ILE A 1 307 ? -5.330 8.484 -12.978 1.00 84.81 307 ILE A O 1
ATOM 2399 N N . ILE A 1 308 ? -4.421 8.637 -15.024 1.00 85.62 308 ILE A N 1
ATOM 2400 C CA . ILE A 1 308 ? -5.398 7.757 -15.683 1.00 85.62 308 ILE A CA 1
ATOM 2401 C C . ILE A 1 308 ? -5.359 6.334 -15.100 1.00 85.62 308 ILE A C 1
ATOM 2403 O O . ILE A 1 308 ? -6.405 5.880 -14.619 1.00 85.62 308 ILE A O 1
ATOM 2407 N N . PRO A 1 309 ? -4.209 5.624 -15.087 1.00 88.56 309 PRO A N 1
ATOM 2408 C CA . PRO A 1 309 ? -4.150 4.294 -14.489 1.00 88.56 309 PRO A CA 1
ATOM 2409 C C . PRO A 1 309 ? -4.479 4.320 -12.990 1.00 88.56 309 PRO A C 1
ATOM 2411 O O . PRO A 1 309 ? -5.224 3.454 -12.533 1.00 88.56 309 PRO A O 1
ATOM 2414 N N . LEU A 1 310 ? -4.039 5.338 -12.237 1.00 91.31 310 LEU A N 1
ATOM 2415 C CA . LEU A 1 310 ? -4.360 5.470 -10.809 1.00 91.31 310 LEU A CA 1
ATOM 2416 C C . LEU A 1 310 ? -5.862 5.611 -10.547 1.00 91.31 310 LEU A C 1
ATOM 2418 O O . LEU A 1 310 ? -6.401 4.964 -9.650 1.00 91.31 310 LEU A O 1
ATOM 2422 N N . MET A 1 311 ? -6.570 6.419 -11.337 1.00 91.62 311 MET A N 1
ATOM 2423 C CA . MET A 1 311 ? -8.021 6.543 -11.197 1.00 91.62 311 MET A CA 1
ATOM 2424 C C . MET A 1 311 ? -8.716 5.198 -11.454 1.00 91.62 311 MET A C 1
ATOM 2426 O O . MET A 1 311 ? -9.572 4.790 -10.667 1.00 91.62 311 MET A O 1
ATOM 2430 N N . LEU A 1 312 ? -8.339 4.478 -12.514 1.00 92.19 312 LEU A N 1
ATOM 2431 C CA . LEU A 1 312 ? -8.939 3.179 -12.840 1.00 92.19 312 LEU A CA 1
ATOM 2432 C C . LEU A 1 312 ? -8.688 2.128 -11.747 1.00 92.19 312 LEU A C 1
ATOM 2434 O O . LEU A 1 312 ? -9.612 1.398 -11.368 1.00 92.19 312 LEU A O 1
ATOM 2438 N N . THR A 1 313 ? -7.475 2.066 -11.194 1.00 95.12 313 THR A N 1
ATOM 2439 C CA . THR A 1 313 ? -7.135 1.110 -10.127 1.00 95.12 313 THR A CA 1
ATOM 2440 C C . THR A 1 313 ? -7.856 1.422 -8.824 1.00 95.12 313 THR A C 1
ATOM 2442 O O . THR A 1 313 ? -8.425 0.525 -8.205 1.00 95.12 313 THR A O 1
ATOM 2445 N N . ILE A 1 314 ? -7.917 2.692 -8.422 1.00 95.06 314 ILE A N 1
ATOM 2446 C CA . ILE A 1 314 ? -8.620 3.105 -7.202 1.00 95.06 314 ILE A CA 1
ATOM 2447 C C . ILE A 1 314 ? -10.129 2.872 -7.348 1.00 95.06 314 ILE A C 1
ATOM 2449 O O . ILE A 1 314 ? -10.781 2.413 -6.409 1.00 95.06 314 ILE A O 1
ATOM 2453 N N . PHE A 1 315 ? -10.699 3.146 -8.525 1.00 94.25 315 PHE A N 1
ATOM 2454 C CA . PHE A 1 315 ? -12.119 2.916 -8.783 1.00 94.25 315 PHE A CA 1
ATOM 2455 C C . PHE A 1 315 ? -12.491 1.436 -8.703 1.00 94.25 315 PHE A C 1
ATOM 2457 O O . PHE A 1 315 ? -13.478 1.077 -8.061 1.00 94.25 315 PHE A O 1
ATOM 2464 N N . THR A 1 316 ? -11.685 0.571 -9.314 1.00 95.62 316 THR A N 1
ATOM 2465 C CA . THR A 1 316 ? -11.892 -0.883 -9.266 1.00 95.62 316 THR A CA 1
ATOM 2466 C C . THR A 1 316 ? -11.675 -1.434 -7.855 1.00 95.62 316 THR A C 1
ATOM 2468 O O . THR A 1 316 ? -12.488 -2.235 -7.394 1.00 95.62 316 THR A O 1
ATOM 2471 N N . ALA A 1 317 ? -10.677 -0.939 -7.115 1.00 96.75 317 ALA A N 1
ATOM 2472 C CA . ALA A 1 317 ? -10.465 -1.280 -5.706 1.00 96.75 317 ALA A CA 1
ATOM 2473 C C . ALA A 1 317 ? -11.654 -0.888 -4.819 1.00 96.75 317 ALA A C 1
ATOM 2475 O O . ALA A 1 317 ? -12.085 -1.671 -3.959 1.00 96.75 317 ALA A O 1
ATOM 2476 N N . LYS A 1 318 ? -12.218 0.305 -5.049 1.00 94.94 318 LYS A N 1
ATOM 2477 C CA . LYS A 1 318 ? -13.436 0.755 -4.377 1.00 94.94 318 LYS A CA 1
ATOM 2478 C C . LYS A 1 318 ? -14.600 -0.177 -4.703 1.00 94.94 318 LYS A C 1
ATOM 2480 O O . LYS A 1 318 ? -15.146 -0.764 -3.776 1.00 94.94 318 LYS A O 1
ATOM 2485 N N . LEU A 1 319 ? -14.912 -0.371 -5.988 1.00 95.06 319 LEU A N 1
ATOM 2486 C CA . LEU A 1 319 ? -16.039 -1.193 -6.443 1.00 95.06 319 LEU A CA 1
ATOM 2487 C C . LEU A 1 319 ? -15.995 -2.605 -5.852 1.00 95.06 319 LEU A C 1
ATOM 2489 O O . LEU A 1 319 ? -17.001 -3.104 -5.346 1.00 95.06 319 LEU A O 1
ATOM 2493 N N . VAL A 1 320 ? -14.822 -3.244 -5.901 1.00 96.62 320 VAL A N 1
ATOM 2494 C CA . VAL A 1 320 ? -14.658 -4.607 -5.392 1.00 96.62 320 VAL A CA 1
ATOM 2495 C C . VAL A 1 320 ? -14.906 -4.662 -3.902 1.00 96.62 320 VAL A C 1
ATOM 2497 O O . VAL A 1 320 ? -15.594 -5.568 -3.448 1.00 96.62 320 VAL A O 1
ATOM 2500 N N . GLY A 1 321 ? -14.374 -3.732 -3.121 1.00 94.25 321 GLY A N 1
ATOM 2501 C CA . GLY A 1 321 ? -14.530 -3.866 -1.685 1.00 94.25 321 GLY A CA 1
ATOM 2502 C C . GLY A 1 321 ? -15.793 -3.214 -1.101 1.00 94.25 321 GLY A C 1
ATOM 2503 O O . GLY A 1 321 ? -16.226 -3.682 -0.052 1.00 94.25 321 GLY A O 1
ATOM 2504 N N . ASP A 1 322 ? -16.454 -2.273 -1.790 1.00 92.75 322 ASP A N 1
ATOM 2505 C CA . ASP A 1 322 ? -17.824 -1.832 -1.451 1.00 92.75 322 ASP A CA 1
ATOM 2506 C C . ASP A 1 322 ? -18.785 -3.035 -1.465 1.00 92.75 322 ASP A C 1
ATOM 2508 O O . ASP A 1 322 ? -19.733 -3.114 -0.685 1.00 92.75 322 ASP A O 1
ATOM 2512 N N . ARG A 1 323 ? -18.492 -4.054 -2.288 1.00 94.31 323 ARG A N 1
ATOM 2513 C CA . ARG A 1 323 ? -19.245 -5.312 -2.306 1.00 94.31 323 ARG A CA 1
ATOM 2514 C C . ARG A 1 323 ? -19.120 -6.127 -1.014 1.00 94.31 323 ARG A C 1
ATOM 2516 O O . ARG A 1 323 ? -20.026 -6.918 -0.730 1.00 94.31 323 ARG A O 1
ATOM 2523 N N . PHE A 1 324 ? -18.019 -5.971 -0.276 1.00 93.56 324 PHE A N 1
ATOM 2524 C CA . PHE A 1 324 ? -17.706 -6.716 0.950 1.00 93.56 324 PHE A CA 1
ATOM 2525 C C . PHE A 1 324 ? -18.014 -5.935 2.235 1.00 93.56 324 PHE A C 1
ATOM 2527 O O . PHE A 1 324 ? -18.164 -6.558 3.287 1.00 93.56 324 PHE A O 1
ATOM 2534 N N . GLY A 1 325 ? -18.115 -4.606 2.180 1.00 89.31 325 GLY A N 1
ATOM 2535 C CA . GLY A 1 325 ? -18.495 -3.786 3.327 1.00 89.31 325 GLY A CA 1
ATOM 2536 C C . GLY A 1 325 ? -18.067 -2.324 3.213 1.00 89.31 325 GLY A C 1
ATOM 2537 O O . GLY A 1 325 ? -17.517 -1.888 2.206 1.00 89.31 325 GLY A O 1
ATOM 2538 N N . HIS A 1 326 ? -18.305 -1.582 4.293 1.00 90.56 326 HIS A N 1
ATOM 2539 C CA . HIS A 1 326 ? -17.981 -0.161 4.401 1.00 90.56 326 HIS A CA 1
ATOM 2540 C C . HIS A 1 326 ? -16.471 0.067 4.514 1.00 90.56 326 HIS A C 1
ATOM 2542 O O . HIS A 1 326 ? -15.717 -0.843 4.873 1.00 90.56 326 HIS A O 1
ATOM 2548 N N . GLY A 1 327 ? -16.027 1.292 4.229 1.00 92.94 327 GLY A N 1
ATOM 2549 C CA . GLY A 1 327 ? -14.645 1.698 4.462 1.00 92.94 327 GLY A CA 1
ATOM 2550 C C . GLY A 1 327 ? -14.266 1.650 5.935 1.00 92.94 327 GLY A C 1
ATOM 2551 O O . GLY A 1 327 ? -15.122 1.648 6.819 1.00 92.94 327 GLY A O 1
ATOM 2552 N N . ILE A 1 328 ? -12.961 1.622 6.212 1.00 93.56 328 ILE A N 1
ATOM 2553 C CA . ILE A 1 328 ? -12.468 1.522 7.589 1.00 93.56 328 ILE A CA 1
ATOM 2554 C C . ILE A 1 328 ? -12.974 2.667 8.482 1.00 93.56 328 ILE A C 1
ATOM 2556 O O . ILE A 1 328 ? -13.317 2.438 9.640 1.00 93.56 328 ILE A O 1
ATOM 2560 N N . TYR A 1 329 ? -13.061 3.887 7.947 1.00 91.69 329 TYR A N 1
ATOM 2561 C CA . TYR A 1 329 ? -13.504 5.057 8.704 1.00 91.69 329 TYR A CA 1
ATOM 2562 C C . TYR A 1 329 ? -14.997 4.990 9.026 1.00 91.69 329 TYR A C 1
ATOM 2564 O O . TYR A 1 329 ? -15.366 5.102 10.195 1.00 91.69 329 TYR A O 1
ATOM 2572 N N . ASP A 1 330 ? -15.831 4.699 8.029 1.00 91.19 330 ASP A N 1
ATOM 2573 C CA . ASP A 1 330 ? -17.279 4.555 8.204 1.00 91.19 330 ASP A CA 1
ATOM 2574 C C . ASP A 1 330 ? -17.609 3.397 9.153 1.00 91.19 330 ASP A C 1
ATOM 2576 O O . ASP A 1 330 ? -18.429 3.530 10.060 1.00 91.19 330 ASP A O 1
ATOM 2580 N N . ALA A 1 331 ? -16.892 2.276 9.036 1.00 90.81 331 ALA A N 1
ATOM 2581 C CA . ALA A 1 331 ? -17.069 1.132 9.922 1.00 90.81 331 ALA A CA 1
ATOM 2582 C C . ALA A 1 331 ? -16.795 1.488 11.398 1.00 90.81 331 ALA A C 1
ATOM 2584 O O . ALA A 1 331 ? -17.543 1.074 12.286 1.00 90.81 331 ALA A O 1
ATOM 2585 N N . HIS A 1 332 ? -15.763 2.293 11.680 1.00 90.00 332 HIS A N 1
ATOM 2586 C CA . HIS A 1 332 ? -15.469 2.763 13.042 1.00 90.00 332 HIS A CA 1
ATOM 2587 C C . HIS A 1 332 ? -16.470 3.813 13.548 1.00 90.00 332 HIS A C 1
ATOM 2589 O O . HIS A 1 332 ? -16.730 3.851 14.753 1.00 90.00 332 HIS A O 1
ATOM 2595 N N . ILE A 1 333 ? -17.059 4.628 12.666 1.00 91.12 333 ILE A N 1
ATOM 2596 C CA . ILE A 1 333 ? -18.165 5.545 13.005 1.00 91.12 333 ILE A CA 1
ATOM 2597 C C . ILE A 1 333 ? -19.386 4.737 13.463 1.00 91.12 333 ILE A C 1
ATOM 2599 O O . ILE A 1 333 ? -19.920 4.989 14.547 1.00 91.12 333 ILE A O 1
ATOM 2603 N N . VAL A 1 334 ? -19.761 3.705 12.700 1.00 89.38 334 VAL A N 1
ATOM 2604 C CA . VAL A 1 334 ? -20.889 2.818 13.023 1.00 89.38 334 VAL A CA 1
ATOM 2605 C C . VAL A 1 334 ? -20.659 2.083 14.346 1.00 89.38 334 VAL A C 1
ATOM 2607 O O . VAL A 1 334 ? -21.545 2.070 15.198 1.00 89.38 334 VAL A O 1
ATOM 2610 N N . ILE A 1 335 ? -19.458 1.538 14.583 1.00 88.50 335 ILE A N 1
ATOM 2611 C CA . ILE A 1 335 ? -19.125 0.867 15.856 1.00 88.50 335 ILE A CA 1
ATOM 2612 C C . ILE A 1 335 ? -19.243 1.815 17.058 1.00 88.50 335 ILE A C 1
ATOM 2614 O O . ILE A 1 335 ? -19.606 1.384 18.155 1.00 88.50 335 ILE A O 1
ATOM 2618 N N . ARG A 1 336 ? -18.893 3.094 16.887 1.00 86.56 336 ARG A N 1
ATOM 2619 C CA . ARG A 1 336 ? -18.991 4.091 17.962 1.00 86.56 336 ARG A CA 1
ATOM 2620 C C . ARG A 1 336 ? -20.424 4.552 18.217 1.00 86.56 336 ARG A C 1
ATOM 2622 O O . ARG A 1 336 ? -20.656 5.168 19.254 1.00 86.56 336 ARG A O 1
ATOM 2629 N N . GLY A 1 337 ? -21.359 4.278 17.306 1.00 86.38 337 GLY A N 1
ATOM 2630 C CA . GLY A 1 337 ? -22.745 4.733 17.407 1.00 86.38 337 GLY A CA 1
ATOM 2631 C C . GLY A 1 337 ? -22.887 6.256 17.343 1.00 86.38 337 GLY A C 1
ATOM 2632 O O . GLY A 1 337 ? -23.835 6.808 17.895 1.00 86.38 337 GLY A O 1
ATOM 2633 N N . THR A 1 338 ? -21.927 6.956 16.731 1.00 87.75 338 THR A N 1
ATOM 2634 C CA . THR A 1 338 ? -22.001 8.413 16.570 1.00 87.75 338 THR A CA 1
ATOM 2635 C C . THR A 1 338 ? -23.018 8.768 15.486 1.00 87.75 338 THR A C 1
ATOM 2637 O O . THR A 1 338 ? -22.949 8.169 14.412 1.00 87.75 338 THR A O 1
ATOM 2640 N N . PRO A 1 339 ? -23.922 9.740 15.715 1.00 89.31 339 PRO A N 1
ATOM 2641 C CA . PRO A 1 339 ? -24.878 10.161 14.698 1.00 89.31 339 PRO A CA 1
ATOM 2642 C C . PRO A 1 339 ? -24.120 10.799 13.528 1.00 89.31 339 PRO A C 1
ATOM 2644 O O . PRO A 1 339 ? -23.542 11.877 13.668 1.00 89.31 339 PRO A O 1
ATOM 2647 N N . PHE A 1 340 ? -24.097 10.107 12.392 1.00 86.50 340 PHE A N 1
ATOM 2648 C CA . PHE A 1 340 ? -23.501 10.569 11.144 1.00 86.50 340 PHE A CA 1
ATOM 2649 C C . PHE A 1 340 ? -24.615 10.774 10.121 1.00 86.50 340 PHE A C 1
ATOM 2651 O O . PHE A 1 340 ? -25.489 9.922 9.975 1.00 86.50 340 PHE A O 1
ATOM 2658 N N . LEU A 1 341 ? -24.610 11.930 9.462 1.00 86.06 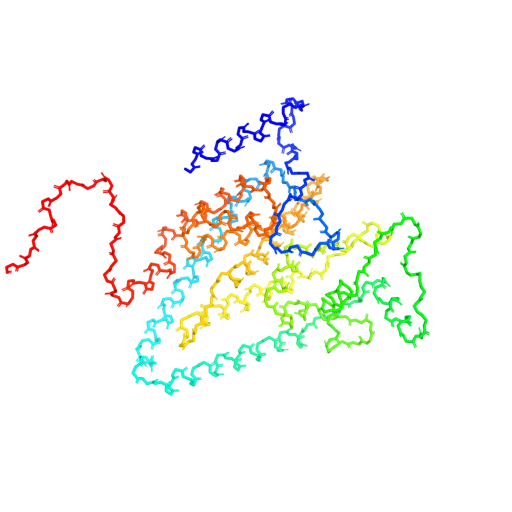341 LEU A N 1
ATOM 2659 C CA . LEU A 1 341 ? -25.560 12.230 8.402 1.00 86.06 341 LEU A CA 1
ATOM 2660 C C . LEU A 1 341 ? -24.942 11.784 7.080 1.00 86.06 341 LEU A C 1
ATOM 2662 O O . LEU A 1 341 ? -23.989 12.402 6.609 1.00 86.06 341 LEU A O 1
ATOM 2666 N N . GLU A 1 342 ? -25.476 10.711 6.509 1.00 77.75 342 GLU A N 1
ATOM 2667 C CA . GLU A 1 342 ? -25.084 10.260 5.178 1.00 77.75 342 GLU A CA 1
ATOM 2668 C C . GLU A 1 342 ? -25.559 11.254 4.111 1.00 77.75 342 GLU A C 1
ATOM 2670 O O . GLU A 1 342 ? -26.579 11.937 4.266 1.00 77.75 342 GLU A O 1
ATOM 2675 N N . GLU A 1 343 ? -24.789 11.354 3.028 1.00 73.81 343 GLU A N 1
ATOM 2676 C CA . GLU A 1 343 ? -25.180 12.135 1.860 1.00 73.81 343 GLU A CA 1
ATOM 2677 C C . GLU A 1 343 ? -26.462 11.542 1.260 1.00 73.81 343 GLU A C 1
ATOM 2679 O O . GLU A 1 343 ? -26.681 10.332 1.284 1.00 73.81 343 GLU A O 1
ATOM 2684 N N . HIS A 1 344 ? -27.366 12.402 0.793 1.00 56.12 344 HIS A N 1
ATOM 2685 C CA . HIS A 1 344 ? -28.695 11.964 0.388 1.00 56.12 344 HIS A CA 1
ATOM 2686 C C . HIS A 1 344 ? -28.606 11.115 -0.885 1.00 56.12 344 HIS A C 1
ATOM 2688 O O . HIS A 1 344 ? -28.264 11.634 -1.944 1.00 56.12 344 HIS A O 1
ATOM 2694 N N . ASP A 1 345 ? -29.000 9.842 -0.811 1.00 57.19 345 ASP A N 1
ATOM 2695 C CA . ASP A 1 345 ? -29.286 9.063 -2.014 1.00 57.19 345 ASP A CA 1
ATOM 2696 C C . ASP A 1 345 ? -30.443 9.749 -2.756 1.00 57.19 345 ASP A C 1
ATOM 2698 O O . ASP A 1 345 ? -31.573 9.815 -2.261 1.00 57.19 345 ASP A O 1
ATOM 2702 N N . GLU A 1 346 ? -30.183 10.289 -3.947 1.00 55.88 346 GLU A N 1
ATOM 2703 C CA . GLU A 1 346 ? -31.194 10.955 -4.792 1.00 55.88 346 GLU A CA 1
ATOM 2704 C C . GLU A 1 346 ? -32.319 10.000 -5.252 1.00 55.88 346 GLU A C 1
ATOM 2706 O O . GLU A 1 346 ? -33.282 10.413 -5.893 1.00 55.88 346 GLU A O 1
ATOM 2711 N N . THR A 1 347 ? -32.217 8.709 -4.922 1.00 58.12 347 THR A N 1
ATOM 2712 C CA . THR A 1 347 ? -33.118 7.636 -5.365 1.00 58.12 347 THR A CA 1
ATOM 2713 C C . THR A 1 347 ? -34.294 7.367 -4.411 1.00 58.12 347 THR A C 1
ATOM 2715 O O . THR A 1 347 ? -35.170 6.568 -4.744 1.00 58.12 347 THR A O 1
ATOM 2718 N N . GLY A 1 348 ? -34.363 8.035 -3.252 1.00 49.53 348 GLY A N 1
ATOM 2719 C CA . GLY A 1 348 ? -35.436 7.869 -2.261 1.00 49.53 348 GLY A CA 1
ATOM 2720 C C . GLY A 1 348 ? -36.521 8.952 -2.326 1.00 49.53 348 GLY A C 1
ATOM 2721 O O . GLY A 1 348 ? -36.215 10.142 -2.347 1.00 49.53 348 GLY A O 1
ATOM 2722 N N . PHE A 1 349 ? -37.797 8.540 -2.315 1.00 53.03 349 PHE A N 1
ATOM 2723 C CA . PHE A 1 349 ? -38.971 9.425 -2.277 1.00 53.03 349 PHE A CA 1
ATOM 2724 C C . PHE A 1 349 ? -38.862 10.522 -1.194 1.00 53.03 349 PHE A C 1
ATOM 2726 O O . PHE A 1 349 ? -38.393 10.256 -0.084 1.00 53.03 349 PHE A O 1
ATOM 2733 N N . PRO A 1 350 ? -39.336 11.752 -1.470 1.00 55.31 350 PRO A N 1
ATOM 2734 C CA . PRO A 1 350 ? -39.128 12.873 -0.572 1.00 55.31 350 PRO A CA 1
ATOM 2735 C C . PRO A 1 350 ? -39.971 12.754 0.711 1.00 55.31 350 PRO A C 1
ATOM 2737 O O . PRO A 1 350 ? -41.199 12.762 0.692 1.00 55.31 350 PRO A O 1
ATOM 2740 N N . ILE A 1 351 ? -39.259 12.763 1.840 1.00 55.97 351 ILE A N 1
ATOM 2741 C CA . ILE A 1 351 ? -39.601 13.474 3.088 1.00 55.97 351 ILE A CA 1
ATOM 2742 C C . ILE A 1 351 ? -40.669 12.837 4.004 1.00 55.97 351 ILE A C 1
ATOM 2744 O O . ILE A 1 351 ? -40.605 13.059 5.212 1.00 55.97 351 ILE A O 1
ATOM 2748 N N . ALA A 1 352 ? -41.584 11.995 3.519 1.00 53.16 352 ALA A N 1
ATOM 2749 C CA . ALA A 1 352 ? -42.664 11.464 4.370 1.00 53.16 352 ALA A CA 1
ATOM 2750 C C . ALA A 1 352 ? -42.210 10.446 5.443 1.00 53.16 352 ALA A C 1
ATOM 2752 O O . ALA A 1 352 ? -42.885 10.297 6.457 1.00 53.16 352 ALA A O 1
ATOM 2753 N N . ASP A 1 353 ? -41.062 9.788 5.253 1.00 52.50 353 ASP A N 1
ATOM 2754 C CA . ASP A 1 353 ? -40.588 8.716 6.149 1.00 52.50 353 ASP A CA 1
ATOM 2755 C C . ASP A 1 353 ? -39.658 9.216 7.276 1.00 52.50 353 ASP A C 1
ATOM 2757 O O . ASP A 1 353 ? -39.356 8.502 8.226 1.00 52.50 353 ASP A O 1
ATOM 2761 N N . LYS A 1 354 ? -39.206 10.478 7.214 1.00 57.28 354 LYS A N 1
ATOM 2762 C CA . LYS A 1 354 ? -38.221 11.042 8.165 1.00 57.28 354 LYS A CA 1
ATOM 2763 C C . LYS A 1 354 ? -38.840 11.758 9.376 1.00 57.28 354 LYS A C 1
ATOM 2765 O O . LYS A 1 354 ? -38.102 12.307 10.189 1.00 57.28 354 LYS A O 1
ATOM 2770 N N . LEU A 1 355 ? -40.170 11.766 9.508 1.00 54.44 355 LEU A N 1
ATOM 2771 C CA . LEU A 1 355 ? -40.896 12.452 10.591 1.00 54.44 355 LEU A CA 1
ATOM 2772 C C . LEU A 1 355 ? -41.666 11.517 11.537 1.00 54.44 355 LEU A C 1
ATOM 2774 O O . LEU A 1 355 ? -42.495 11.991 12.310 1.00 54.44 355 LEU A O 1
ATOM 2778 N N . GLN A 1 356 ? -41.397 10.210 11.540 1.00 52.50 356 GLN A N 1
ATOM 2779 C CA . GLN A 1 356 ? -41.949 9.339 12.581 1.00 52.50 356 GLN A CA 1
ATOM 2780 C C . GLN A 1 356 ? -41.124 9.470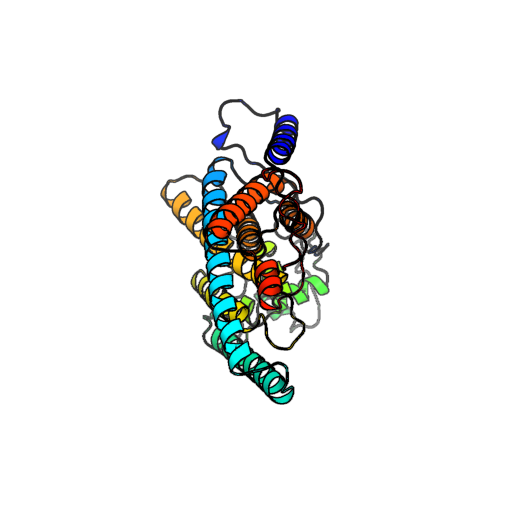 13.870 1.00 52.50 356 GLN A C 1
ATOM 2782 O O . GLN A 1 356 ? -40.199 8.705 14.135 1.00 52.50 356 GLN A O 1
ATOM 2787 N N . THR A 1 357 ? -41.456 10.468 14.688 1.00 50.19 357 THR A N 1
ATOM 2788 C CA . THR A 1 357 ? -41.188 10.405 16.128 1.00 50.19 357 THR A CA 1
ATOM 2789 C C . THR A 1 357 ? -42.124 9.352 16.705 1.00 50.19 357 THR A C 1
ATOM 2791 O O . THR A 1 357 ? -43.336 9.532 16.621 1.00 50.19 357 THR A O 1
ATOM 2794 N N . GLY A 1 358 ? -41.564 8.251 17.211 1.00 47.09 358 GLY A N 1
ATOM 2795 C CA . GLY A 1 358 ? -42.334 7.126 17.740 1.00 47.09 358 GLY A CA 1
ATOM 2796 C C . GLY A 1 358 ? -43.416 7.565 18.727 1.00 47.09 358 GLY A C 1
ATOM 2797 O O . GLY A 1 358 ? -43.114 8.251 19.705 1.00 47.09 358 GLY A O 1
ATOM 2798 N N . GLU A 1 359 ? -44.654 7.170 18.427 1.00 35.50 359 GLU A N 1
ATOM 2799 C CA . GLU A 1 359 ? -45.734 7.021 19.409 1.00 35.50 359 GLU A CA 1
ATOM 2800 C C . GLU A 1 359 ? -45.525 5.765 20.260 1.00 35.50 359 GLU A C 1
ATOM 2802 O O . GLU A 1 359 ? -45.019 4.751 19.715 1.00 35.50 359 GLU A O 1
#

Secondary structure (DSSP, 8-state):
-HHHHHHHHHHHHHHTTTS-TT-TTTPEE-------TT--TT--------EEGGGHHHHHHHHHHHHHHHHHHHHHHHHHHHHHHHHS-TT-HHHHHHHHHHHHHHHHHHHHHHHHTPPEEEPPHHHHHHHHHHTSSS----S-TT------HHHHHHHHHHS--TTS-TTEEETTHHHHTS-HHHHHHHHHTS-SEEE-SSS-EEESS-HHHHHHHHHHHHHHHHHHTTSSS---SHHHHHHHHHHHHHHHHHHHHHHHHHTT------HHHHHHHHHHHHHHHHH---HHHHHHHHHHHT-GGGHHHHHHHHHHHHHHHHTT---HHHHHHHHHT----PPP-TTSPPSTTTT----

InterPro domains:
  IPR001807 Chloride channel [PF00654] (47-321)
  IPR001807 Chloride channel [PR00762] (233-253)
  IPR001807 Chloride channel [PR00762] (272-288)
  IPR001807 Chloride channel [PR00762] (290-309)
  IPR001807 Chloride channel [PR00762] (328-342)
  IPR014743 Chloride channel, core [SSF81340] (39-344)
  IPR051280 Voltage-gated chloride channel/antiporter [PTHR11689] (1-346)

Sequence (359 aa):
FLATCSGVLTVHWLNQLKWDSGDFLLARFGTHRDFGLFTDDQANYSNAFWWYVWEVPIFILMGAAGGLMGATFIALNMRLTHWRQRYIPTSSGNRRLVEVLVVVLVTCIVCFSATAASPCSPLPPLLARYRANATNTTLPDVIDPQNRYEYDERTLADIEDFYPQWMCAEGMYSTHGQLFLSPLSHTLKYLIHLGEVAKTQEDEGVHTFHVGSLLSFLLLIFGLMTWTYGVGAPTGLFVPTLAVGAAFGQLVGRGVMYLAERDHLSENIDLHTYAVVGAAAMLGGTTRMTISITLLVMETTGAMELIIPLMLTIFTAKLVGDRFGHGIYDAHIVIRGTPFLEEHDETGFPIADKLQTGE

Foldseek 3Di:
DVVVLVVVVVVQCVVVVPDDPPCQQVDKFKDAQDAAPLDPVQDPFPGIDIDGPPCLVVLLVLLLVLLVLLLVLLVLLLVVLVVCCVPPNPVDPVSLVVLVVVLVVVLVVLLVVLQLPFDKDADAPLVLVVVVCVVPPDDDDPDDPVDPSPCDPVNVVLVCQQFDCPNHDPRIGGQLCNQRVDDLQSNLCCLQGVDLFDCHPPRDTHGSHDLVSLVSSLVSLSVSLSSPPPRPDDDDNLSSQLNSQLSVLLNSQVVVVVVCVVVVVPDDGDSSLSSLSSSLSNNLSQAVDQPVSLCNSCRNNSRPSSSSSSNSSSVSSNVNNVVSHDHSVVSVCVVVVPDDDDDDDPPDDDDPVPPPPDD

pLDDT: mean 77.51, std 17.28, range [35.5, 97.81]

Radius of gyration: 23.53 Å; chains: 1; bounding box: 88×33×69 Å